Protein AF-I4YD69-F1 (afdb_monomer_lite)

Foldseek 3Di:
DDDPPPDPPQDEDPLDPVVLVVLVVVLVVQVVVVVVVVVVVVVVVVVVVVVVVVVVVVVVVVVVVVVVVVVVVVVQVVVQVVCVVVVDHDPPPPPPPPDPDPPPPDDDDDDDDDDDDDDPPDPPDPPPPDPPSHDDDDPSHDPVSVVSSVVVVVVVVVVVVVVVVVVVVVVDPPPPPPDPDDDDDDDDDDDPDDDPDDDDDDD

InterPro domains:
  IPR019168 Nuclear envelope phosphatase-regulatory subunit 1 [PTHR20996] (73-162)

Structure (mmCIF, N/CA/C/O backbone):
data_AF-I4YD69-F1
#
_entry.id   AF-I4YD69-F1
#
loop_
_atom_site.group_PDB
_atom_site.id
_atom_site.type_symbol
_atom_site.label_atom_id
_atom_site.label_alt_id
_atom_site.label_comp_id
_atom_site.label_asym_id
_atom_site.label_entity_id
_atom_site.label_seq_id
_atom_site.pdbx_PDB_ins_code
_atom_site.Cartn_x
_atom_site.Cartn_y
_atom_site.Cartn_z
_atom_site.occupancy
_atom_site.B_iso_or_equiv
_atom_site.auth_seq_id
_atom_site.auth_comp_id
_atom_site.auth_asym_id
_atom_site.auth_atom_id
_atom_site.pdbx_PDB_model_num
ATOM 1 N N . MET A 1 1 ? -46.751 -40.786 24.760 1.00 37.06 1 MET A N 1
ATOM 2 C CA . MET A 1 1 ? -45.287 -40.721 24.546 1.00 37.06 1 MET A CA 1
ATOM 3 C C . MET A 1 1 ? -44.940 -39.418 23.834 1.00 37.06 1 MET A C 1
ATOM 5 O O . MET A 1 1 ? -45.015 -39.346 22.615 1.00 37.06 1 MET A O 1
ATOM 9 N N . THR A 1 2 ? -44.635 -38.359 24.581 1.00 44.50 2 THR A N 1
ATOM 10 C CA . THR A 1 2 ? -44.224 -37.062 24.023 1.00 44.50 2 THR A CA 1
ATOM 11 C C . THR A 1 2 ? -42.708 -37.045 23.833 1.00 44.50 2 THR A C 1
ATOM 13 O O . THR A 1 2 ? -41.935 -37.235 24.769 1.00 44.50 2 THR A O 1
ATOM 16 N N . ARG A 1 3 ? -42.274 -36.874 22.581 1.00 36.75 3 ARG A N 1
ATOM 17 C CA . ARG A 1 3 ? -40.866 -36.847 22.171 1.00 36.75 3 ARG A CA 1
ATOM 18 C C . ARG A 1 3 ? -40.236 -35.540 22.666 1.00 36.75 3 ARG A C 1
ATOM 20 O O . ARG A 1 3 ? -40.490 -34.479 22.105 1.00 36.75 3 ARG A O 1
ATOM 27 N N . GLN A 1 4 ? -39.420 -35.611 23.714 1.00 43.78 4 GLN A N 1
ATOM 28 C CA . GLN A 1 4 ? -38.556 -34.505 24.123 1.00 43.78 4 GLN A CA 1
ATOM 29 C C . GLN A 1 4 ? -37.517 -34.267 23.019 1.00 43.78 4 GLN A C 1
ATOM 31 O O . GLN A 1 4 ? -36.558 -35.023 22.867 1.00 43.78 4 GLN A O 1
ATOM 36 N N . THR A 1 5 ? -37.708 -33.227 22.208 1.00 48.44 5 THR A N 1
ATOM 37 C CA . THR A 1 5 ? -36.661 -32.740 21.311 1.00 48.44 5 THR A CA 1
ATOM 38 C C . THR A 1 5 ? -35.602 -32.064 22.169 1.00 48.44 5 THR A C 1
ATOM 40 O O . THR A 1 5 ? -35.810 -30.952 22.653 1.00 48.44 5 THR A O 1
ATOM 43 N N . ALA A 1 6 ? -34.480 -32.749 22.388 1.00 46.31 6 ALA A N 1
ATOM 44 C CA . ALA A 1 6 ? -33.309 -32.200 23.052 1.00 46.31 6 ALA A CA 1
ATOM 45 C C . ALA A 1 6 ? -32.927 -30.863 22.393 1.00 46.31 6 ALA A C 1
ATOM 47 O O . ALA A 1 6 ? -32.415 -30.828 21.271 1.00 46.31 6 ALA A O 1
ATOM 48 N N . SER A 1 7 ? -33.213 -29.748 23.073 1.00 53.06 7 SER A N 1
ATOM 49 C CA . SER A 1 7 ? -32.773 -28.431 22.631 1.00 53.06 7 SER A CA 1
ATOM 50 C C . SER A 1 7 ? -31.252 -28.481 22.540 1.00 53.06 7 SER A C 1
ATOM 52 O O . SER A 1 7 ? -30.587 -28.713 23.554 1.00 53.06 7 SER A O 1
ATOM 54 N N . LYS A 1 8 ? -30.691 -28.295 21.341 1.00 54.88 8 LYS A N 1
ATOM 55 C CA . LYS A 1 8 ? -29.254 -28.068 21.156 1.00 54.88 8 LYS A CA 1
ATOM 56 C C . LYS A 1 8 ? -28.884 -26.878 22.033 1.00 54.88 8 LYS A C 1
ATOM 58 O O . LYS A 1 8 ? -29.170 -25.746 21.654 1.00 54.88 8 LYS A O 1
ATOM 63 N N . ARG A 1 9 ? -28.333 -27.129 23.223 1.00 51.66 9 ARG A N 1
ATOM 64 C CA . ARG A 1 9 ? -27.932 -26.071 24.148 1.00 51.66 9 ARG A CA 1
ATOM 65 C C . ARG A 1 9 ? -26.863 -25.253 23.434 1.00 51.66 9 ARG A C 1
ATOM 67 O O . ARG A 1 9 ? -25.757 -25.729 23.195 1.00 51.66 9 ARG A O 1
ATOM 74 N N . SER A 1 10 ? -27.250 -24.064 22.994 1.00 60.72 10 SER A N 1
ATOM 75 C CA . SER A 1 10 ? -26.363 -23.069 22.417 1.00 60.72 10 SER A CA 1
ATOM 76 C C . SER A 1 10 ? -25.303 -22.746 23.461 1.00 60.72 10 SER A C 1
ATOM 78 O O . SER A 1 10 ? -25.626 -22.267 24.546 1.00 60.72 10 SER A O 1
ATOM 80 N N . TRP A 1 11 ? -24.041 -23.053 23.161 1.00 59.94 11 TRP A N 1
ATOM 81 C CA . TRP A 1 11 ? -22.919 -22.622 23.988 1.00 59.94 11 TRP A CA 1
ATOM 82 C C . TRP A 1 11 ? -22.912 -21.093 24.029 1.00 59.94 11 TRP A C 1
ATOM 84 O O . TRP A 1 11 ? -22.725 -20.447 22.995 1.00 59.94 11 TRP A O 1
ATOM 94 N N . CYS A 1 12 ? -23.155 -20.525 25.208 1.00 64.00 12 CYS A N 1
ATOM 95 C CA . CYS A 1 12 ? -23.182 -19.085 25.432 1.00 64.00 12 CYS A CA 1
ATOM 96 C C . CYS A 1 12 ? -22.235 -18.772 26.591 1.00 64.00 12 CYS A C 1
ATOM 98 O O . CYS A 1 12 ? -22.364 -19.397 27.646 1.00 64.00 12 CYS A O 1
ATOM 100 N N . PRO A 1 13 ? -21.284 -17.839 26.428 1.00 73.19 13 PRO A N 1
ATOM 101 C CA . PRO A 1 13 ? -20.534 -17.348 27.569 1.00 73.19 13 PRO A CA 1
ATOM 102 C C . PRO A 1 13 ? -21.485 -16.604 28.528 1.00 73.19 13 PRO A C 1
ATOM 104 O O . PRO A 1 13 ? -22.469 -16.016 28.065 1.00 73.19 13 PRO A O 1
ATOM 107 N N . PRO A 1 14 ? -21.208 -16.609 29.842 1.00 76.75 14 PRO A N 1
ATOM 108 C CA . PRO A 1 14 ? -21.990 -15.857 30.816 1.00 76.75 14 PRO A CA 1
ATOM 109 C C . PRO A 1 14 ? -22.117 -14.376 30.413 1.00 76.75 14 PRO A C 1
ATOM 111 O O . PRO A 1 14 ? -21.123 -13.793 29.948 1.00 76.75 14 PRO A O 1
ATOM 114 N N . PRO A 1 15 ? -23.306 -13.756 30.568 1.00 78.25 15 PRO A N 1
ATOM 115 C CA . PRO A 1 15 ? -23.571 -12.355 30.229 1.00 78.25 15 PRO A CA 1
ATOM 116 C C . PRO A 1 15 ? -22.946 -11.380 31.245 1.00 78.25 15 PRO A C 1
ATOM 118 O O . PRO A 1 15 ? -23.598 -10.459 31.734 1.00 78.25 15 PRO A O 1
ATOM 121 N N . ASP A 1 16 ? -21.664 -11.573 31.546 1.00 86.06 16 ASP A N 1
ATOM 122 C CA . ASP A 1 16 ? -20.910 -10.796 32.519 1.00 86.06 16 ASP A CA 1
ATOM 123 C C . ASP A 1 16 ? -20.226 -9.591 31.867 1.00 86.06 16 ASP A C 1
ATOM 125 O O . ASP A 1 16 ? -19.788 -9.614 30.710 1.00 86.06 16 ASP A O 1
ATOM 129 N N . GLN A 1 17 ? -20.028 -8.535 32.655 1.00 85.62 17 GLN A N 1
ATOM 130 C CA . GLN A 1 17 ? -19.364 -7.307 32.210 1.00 85.62 17 GLN A CA 1
ATOM 131 C C . GLN A 1 17 ? -17.915 -7.540 31.740 1.00 85.62 17 GLN A C 1
ATOM 133 O O . GLN A 1 17 ? -17.416 -6.831 30.862 1.00 85.62 17 GLN A O 1
ATOM 138 N N . ILE A 1 18 ? -17.248 -8.559 32.289 1.00 85.12 18 ILE A N 1
ATOM 139 C CA . ILE A 1 18 ? -15.897 -8.982 31.898 1.00 85.12 18 ILE A CA 1
ATOM 140 C C . ILE A 1 18 ? -15.903 -9.522 30.462 1.00 85.12 18 ILE A C 1
ATOM 142 O O . ILE A 1 18 ? -15.062 -9.124 29.653 1.00 85.12 18 ILE A O 1
ATOM 146 N N . THR A 1 19 ? -16.889 -10.352 30.120 1.00 86.75 19 THR A N 1
ATOM 147 C CA . THR A 1 19 ? -17.064 -10.923 28.780 1.00 86.75 19 THR A CA 1
ATOM 148 C C . THR A 1 19 ? -17.264 -9.819 27.742 1.00 86.75 19 THR A C 1
ATOM 150 O O . THR A 1 19 ? -16.595 -9.811 26.705 1.00 86.75 19 THR A O 1
ATOM 153 N N . TYR A 1 20 ? -18.114 -8.828 28.036 1.00 88.94 20 TYR A N 1
ATOM 154 C CA . TYR A 1 20 ? -18.335 -7.689 27.138 1.00 88.94 20 TYR A CA 1
ATOM 155 C C . TYR A 1 20 ? -17.073 -6.846 26.937 1.00 88.94 20 TYR A C 1
ATOM 157 O O . TYR A 1 20 ? -16.787 -6.416 25.817 1.00 88.94 20 TYR A O 1
ATOM 165 N N . ARG A 1 21 ? -16.273 -6.655 27.994 1.00 86.94 21 ARG A N 1
ATOM 166 C CA . ARG A 1 21 ? -15.002 -5.924 27.912 1.00 86.94 21 ARG A CA 1
ATOM 167 C C . ARG A 1 21 ? -13.993 -6.626 27.002 1.00 86.94 21 ARG A C 1
ATOM 169 O O . ARG A 1 21 ? -13.348 -5.967 26.186 1.00 86.94 21 ARG A O 1
ATOM 176 N N . GLU A 1 22 ? -13.843 -7.943 27.132 1.00 89.25 22 GLU A N 1
ATOM 177 C CA . GLU A 1 22 ? -12.907 -8.710 26.301 1.00 89.25 22 GLU A CA 1
ATOM 178 C C . GLU A 1 22 ? -13.365 -8.773 24.834 1.00 89.25 22 GLU A C 1
ATOM 180 O O . GLU A 1 22 ? -12.533 -8.643 23.935 1.00 89.25 22 GLU A O 1
ATOM 185 N N . LEU A 1 23 ? -14.676 -8.848 24.571 1.00 88.31 23 LEU A N 1
ATOM 186 C CA . LEU A 1 23 ? -15.238 -8.723 23.219 1.00 88.31 23 LEU A CA 1
ATOM 187 C C . LEU A 1 23 ? -14.903 -7.371 22.581 1.00 88.31 23 LEU A C 1
ATOM 189 O O . LEU A 1 23 ? -14.462 -7.313 21.433 1.00 88.31 23 LEU A O 1
ATOM 193 N N . LEU A 1 24 ? -15.052 -6.281 23.335 1.00 86.94 24 LEU A N 1
ATOM 194 C CA . LEU A 1 24 ? -14.706 -4.943 22.857 1.00 86.94 24 LEU A CA 1
ATOM 195 C C . LEU A 1 24 ? -13.210 -4.824 22.526 1.00 86.94 24 LEU A C 1
ATOM 197 O O . LEU A 1 24 ? -12.828 -4.297 21.481 1.00 86.94 24 LEU A O 1
ATOM 201 N N . ARG A 1 25 ? -12.351 -5.364 23.398 1.00 87.50 25 ARG A N 1
ATOM 202 C CA . ARG A 1 25 ? -10.897 -5.387 23.191 1.00 87.50 25 ARG A CA 1
ATOM 203 C C . ARG A 1 25 ? -10.514 -6.217 21.969 1.00 87.50 25 ARG A C 1
ATOM 205 O O . ARG A 1 25 ? -9.611 -5.834 21.221 1.00 87.50 25 ARG A O 1
ATOM 212 N N . PHE A 1 26 ? -11.172 -7.354 21.770 1.00 87.00 26 PHE A N 1
ATOM 213 C CA . PHE A 1 26 ? -10.958 -8.201 20.606 1.00 87.00 26 PHE A CA 1
ATOM 214 C C . PHE A 1 26 ? -11.313 -7.466 19.311 1.00 87.00 26 PHE A C 1
ATOM 216 O O . PHE A 1 26 ? -10.514 -7.462 18.375 1.00 87.00 26 PHE A O 1
ATOM 223 N N . GLU A 1 27 ? -12.449 -6.770 19.280 1.00 86.31 27 GLU A N 1
ATOM 224 C CA . GLU A 1 27 ? -12.835 -5.943 18.138 1.00 86.31 27 GLU A CA 1
ATOM 225 C C . GLU A 1 27 ? -11.790 -4.868 17.821 1.00 86.31 27 GLU A C 1
ATOM 227 O O . GLU A 1 27 ? -11.409 -4.670 16.666 1.00 86.31 27 GLU A O 1
ATOM 232 N N . GLU A 1 28 ? -11.280 -4.189 18.847 1.00 86.62 28 GLU A N 1
ATOM 233 C CA . GLU A 1 28 ? -10.293 -3.129 18.661 1.00 86.62 28 GLU A CA 1
ATOM 234 C C . GLU A 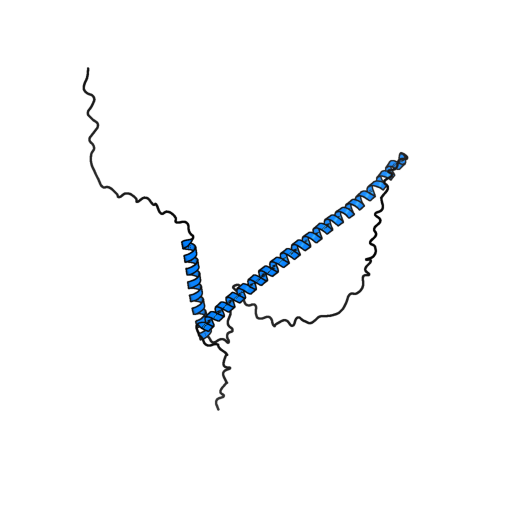1 28 ? -8.962 -3.686 18.127 1.00 86.62 28 GLU A C 1
ATOM 236 O O . GLU A 1 28 ? -8.370 -3.107 17.212 1.00 86.62 28 GLU A O 1
ATOM 241 N N . ARG A 1 29 ? -8.542 -4.874 18.588 1.00 83.44 29 ARG A N 1
ATOM 242 C CA . ARG A 1 29 ? -7.388 -5.601 18.028 1.00 83.44 29 ARG A CA 1
ATOM 243 C C . ARG A 1 29 ? -7.618 -6.043 16.584 1.00 83.44 29 ARG A C 1
ATOM 245 O O . ARG A 1 29 ? -6.706 -5.919 15.765 1.00 83.44 29 ARG A O 1
ATOM 252 N N . LEU A 1 30 ? -8.815 -6.525 16.245 1.00 84.25 30 LEU A N 1
ATOM 253 C CA . LEU A 1 30 ? -9.161 -6.883 14.866 1.00 84.25 30 LEU A CA 1
ATOM 254 C C . LEU A 1 30 ? -9.070 -5.667 13.938 1.00 84.25 30 LEU A C 1
ATOM 256 O O . LEU A 1 30 ? -8.467 -5.749 12.865 1.00 84.25 30 LEU A O 1
ATOM 260 N N . LYS A 1 31 ? -9.586 -4.514 14.376 1.00 85.25 31 LYS A N 1
ATOM 261 C CA . LYS A 1 31 ? -9.503 -3.246 13.636 1.00 85.25 31 LYS A CA 1
ATOM 262 C C . LYS A 1 31 ? -8.056 -2.782 13.453 1.00 85.25 31 LYS A C 1
ATOM 264 O O . LYS A 1 31 ? -7.654 -2.397 12.350 1.00 85.25 31 LYS A O 1
ATOM 269 N N . GLN A 1 32 ? -7.241 -2.861 14.502 1.00 83.44 32 GLN A N 1
ATOM 270 C CA . GLN A 1 32 ? -5.812 -2.540 14.429 1.00 83.44 32 GLN A CA 1
ATOM 271 C C . GLN A 1 32 ? -5.066 -3.464 13.457 1.00 83.44 32 GLN A C 1
ATOM 273 O O . GLN A 1 32 ? -4.284 -2.993 12.632 1.00 83.44 32 GLN A O 1
ATOM 278 N N . ASN A 1 33 ? -5.346 -4.766 13.479 1.00 86.00 33 ASN A N 1
ATOM 279 C CA . ASN A 1 33 ? -4.717 -5.709 12.559 1.00 86.00 33 ASN A CA 1
ATOM 280 C C . ASN A 1 33 ? -5.140 -5.442 11.100 1.00 86.00 33 ASN A C 1
ATOM 282 O O . ASN A 1 33 ? -4.295 -5.342 10.209 1.00 86.00 33 ASN A O 1
ATOM 286 N N . ALA A 1 34 ? -6.430 -5.192 10.852 1.00 84.06 34 ALA A N 1
ATOM 287 C CA . ALA A 1 34 ? -6.938 -4.852 9.522 1.00 84.06 34 ALA A CA 1
ATOM 288 C C . ALA A 1 34 ? -6.290 -3.577 8.945 1.00 84.06 34 ALA A C 1
ATOM 290 O O . ALA A 1 34 ? -5.906 -3.534 7.771 1.00 84.06 34 ALA A O 1
ATOM 291 N N . THR A 1 35 ? -6.121 -2.535 9.762 1.00 83.12 35 THR A N 1
ATOM 292 C CA . THR A 1 35 ? -5.444 -1.298 9.337 1.00 83.12 35 THR A CA 1
ATOM 293 C C . THR A 1 35 ? -3.946 -1.505 9.107 1.00 83.12 35 THR A C 1
ATOM 295 O O . THR A 1 35 ? -3.409 -1.010 8.110 1.00 83.12 35 THR A O 1
ATOM 298 N N . ALA A 1 36 ? -3.272 -2.290 9.953 1.00 84.94 36 ALA A N 1
ATOM 299 C CA . ALA A 1 36 ? -1.868 -2.651 9.772 1.00 84.94 36 ALA A CA 1
ATOM 300 C C . ALA A 1 36 ? -1.643 -3.420 8.459 1.00 84.94 36 ALA A C 1
ATOM 302 O O . ALA A 1 36 ? -0.714 -3.103 7.707 1.00 84.94 36 ALA A O 1
ATOM 303 N N . LEU A 1 37 ? -2.529 -4.366 8.138 1.00 82.88 37 LEU A N 1
ATOM 304 C CA . LEU A 1 37 ? -2.518 -5.111 6.879 1.00 82.88 37 LEU A CA 1
ATOM 305 C C . LEU A 1 37 ? -2.703 -4.184 5.671 1.00 82.88 37 LEU A C 1
ATOM 307 O O . LEU A 1 37 ? -1.913 -4.244 4.727 1.00 82.88 37 LEU A O 1
ATOM 311 N N . ARG A 1 38 ? -3.669 -3.256 5.720 1.00 82.38 38 ARG A N 1
ATOM 312 C CA . ARG A 1 38 ? -3.867 -2.248 4.660 1.00 82.38 38 ARG A CA 1
ATOM 313 C C . ARG A 1 38 ? -2.644 -1.343 4.490 1.00 82.38 38 ARG A C 1
ATOM 315 O O . ARG A 1 38 ? -2.253 -1.055 3.361 1.00 82.38 38 ARG A O 1
ATOM 322 N N . LYS A 1 39 ? -1.996 -0.930 5.587 1.00 83.31 39 LYS A N 1
ATOM 323 C CA . LYS A 1 39 ? -0.772 -0.113 5.541 1.00 83.31 39 LYS A CA 1
ATOM 324 C C . LYS A 1 39 ? 0.381 -0.871 4.884 1.00 83.31 39 LYS A C 1
ATOM 326 O O . LYS A 1 39 ? 1.101 -0.284 4.084 1.00 83.31 39 LYS A O 1
ATOM 331 N N . ARG A 1 40 ? 0.562 -2.159 5.197 1.00 84.62 40 ARG A N 1
ATOM 332 C CA . ARG A 1 40 ? 1.573 -3.014 4.550 1.00 84.62 40 ARG A CA 1
ATOM 333 C C . ARG A 1 40 ? 1.278 -3.177 3.059 1.00 84.62 40 ARG A C 1
ATOM 335 O O . ARG A 1 40 ? 2.162 -2.912 2.252 1.00 84.62 40 ARG A O 1
ATOM 342 N N . ARG A 1 41 ? 0.030 -3.495 2.697 1.00 88.50 41 ARG A N 1
ATOM 343 C CA . ARG A 1 41 ? -0.417 -3.612 1.300 1.00 88.50 41 ARG A CA 1
ATOM 344 C C . ARG A 1 41 ? -0.115 -2.347 0.496 1.00 88.50 41 ARG A C 1
ATOM 346 O O . ARG A 1 41 ? 0.527 -2.449 -0.539 1.00 88.50 41 ARG A O 1
ATOM 353 N N . ARG A 1 42 ? -0.460 -1.161 1.015 1.00 87.12 42 ARG A N 1
ATOM 354 C CA . ARG A 1 42 ? -0.148 0.121 0.356 1.00 87.12 42 ARG A CA 1
ATOM 355 C C . ARG A 1 42 ? 1.350 0.326 0.137 1.00 87.12 42 ARG A C 1
ATOM 357 O O . ARG A 1 42 ? 1.741 0.792 -0.923 1.00 87.12 42 ARG A O 1
ATOM 364 N N . ARG A 1 43 ? 2.206 -0.046 1.099 1.00 86.38 43 ARG A N 1
ATOM 365 C CA . ARG A 1 43 ? 3.666 0.055 0.914 1.00 86.38 43 ARG A CA 1
ATOM 366 C C . ARG A 1 43 ? 4.144 -0.822 -0.238 1.00 86.38 43 ARG A C 1
ATOM 368 O O . ARG A 1 43 ? 4.949 -0.359 -1.037 1.00 86.38 43 ARG A O 1
ATOM 375 N N . TYR A 1 44 ? 3.667 -2.063 -0.322 1.00 92.44 44 TYR A N 1
ATOM 376 C CA . TYR A 1 44 ? 4.038 -2.959 -1.418 1.00 92.44 44 TYR A CA 1
ATOM 377 C C . TYR A 1 44 ? 3.460 -2.493 -2.752 1.00 92.44 44 TYR A C 1
ATOM 379 O O . TYR A 1 44 ? 4.189 -2.473 -3.732 1.00 92.44 44 TYR A O 1
ATOM 387 N N . GLU A 1 45 ? 2.209 -2.037 -2.789 1.00 91.00 45 GLU A N 1
ATOM 388 C CA . GLU A 1 45 ? 1.600 -1.476 -3.999 1.00 91.00 45 GLU A CA 1
ATOM 389 C C . GLU A 1 45 ? 2.369 -0.251 -4.508 1.00 91.00 45 GLU A C 1
ATOM 391 O O . GLU A 1 45 ? 2.664 -0.177 -5.698 1.00 91.00 45 GLU A O 1
ATOM 396 N N . CYS A 1 46 ? 2.762 0.677 -3.627 1.00 91.94 46 CYS A N 1
ATOM 397 C CA . CYS A 1 46 ? 3.594 1.816 -4.017 1.00 91.94 46 CYS A CA 1
ATOM 398 C C . CYS A 1 46 ? 4.969 1.363 -4.519 1.00 91.94 46 CYS A C 1
ATOM 400 O O . CYS A 1 46 ? 5.405 1.817 -5.571 1.00 91.94 46 CYS A O 1
ATOM 402 N N . LYS A 1 47 ? 5.634 0.436 -3.816 1.00 94.75 47 LYS A N 1
ATOM 403 C CA . LYS A 1 47 ? 6.942 -0.095 -4.236 1.00 94.75 47 LYS A CA 1
ATOM 404 C C . LYS A 1 47 ? 6.873 -0.786 -5.598 1.00 94.75 47 LYS A C 1
ATOM 406 O O . LYS A 1 47 ? 7.724 -0.534 -6.441 1.00 94.75 47 LYS A O 1
ATOM 411 N N . ILE A 1 48 ? 5.851 -1.611 -5.824 1.00 95.44 48 ILE A N 1
ATOM 412 C CA . ILE A 1 48 ? 5.636 -2.320 -7.091 1.00 95.44 48 ILE A CA 1
ATOM 413 C C . ILE A 1 48 ? 5.371 -1.324 -8.222 1.00 95.44 48 ILE A C 1
ATOM 415 O O . ILE A 1 48 ? 5.976 -1.446 -9.280 1.00 95.44 48 ILE A O 1
ATOM 419 N N . LYS A 1 49 ? 4.522 -0.310 -8.006 1.00 96.94 49 LYS A N 1
ATOM 420 C CA . LYS A 1 49 ? 4.243 0.721 -9.020 1.00 96.94 49 LYS A CA 1
ATOM 421 C C . LYS A 1 49 ? 5.480 1.548 -9.361 1.00 96.94 49 LYS A C 1
ATOM 423 O O . LYS A 1 49 ? 5.749 1.762 -10.534 1.00 96.94 49 LYS A O 1
ATOM 428 N N . VAL A 1 50 ? 6.252 1.969 -8.359 1.00 97.31 50 VAL A N 1
ATOM 429 C CA . VAL A 1 50 ? 7.503 2.716 -8.575 1.00 97.31 50 VAL A CA 1
ATOM 430 C C . VAL A 1 50 ? 8.516 1.872 -9.348 1.00 97.31 50 VAL A C 1
ATOM 432 O O . VAL A 1 50 ? 9.100 2.355 -10.313 1.00 97.31 50 VAL A O 1
ATOM 435 N N . PHE A 1 51 ? 8.680 0.597 -8.985 1.00 97.31 51 PHE A N 1
ATOM 436 C CA . PHE A 1 51 ? 9.551 -0.324 -9.714 1.00 97.31 51 PHE A CA 1
ATOM 437 C C . PHE A 1 51 ? 9.093 -0.533 -11.166 1.00 97.31 51 PHE A C 1
ATOM 439 O O . PHE A 1 51 ? 9.911 -0.517 -12.081 1.00 97.31 51 PHE A O 1
ATOM 446 N N . LEU A 1 52 ? 7.785 -0.664 -11.398 1.00 97.88 52 LEU A N 1
ATOM 447 C CA . LEU A 1 52 ? 7.222 -0.812 -12.740 1.00 97.88 52 LEU A CA 1
ATOM 448 C C . LEU A 1 52 ? 7.450 0.441 -13.602 1.00 97.88 52 LEU A C 1
ATOM 450 O O . LEU A 1 52 ? 7.849 0.320 -14.756 1.00 97.88 52 LEU A O 1
ATOM 454 N N . LEU A 1 53 ? 7.267 1.639 -13.037 1.00 98.06 53 LEU A N 1
ATOM 455 C CA . LEU A 1 53 ? 7.571 2.901 -13.724 1.00 98.06 53 LEU A CA 1
ATOM 456 C C . LEU A 1 53 ? 9.062 3.020 -14.067 1.00 98.06 53 LEU A C 1
ATOM 458 O O . LEU A 1 53 ? 9.405 3.468 -15.159 1.00 98.06 53 LEU A O 1
ATOM 462 N N . PHE A 1 54 ? 9.944 2.575 -13.171 1.00 98.00 54 PHE A N 1
ATOM 463 C CA . PHE A 1 54 ? 11.382 2.530 -13.426 1.00 98.00 54 PHE A CA 1
ATOM 464 C C . PHE A 1 54 ? 11.736 1.585 -14.585 1.00 98.00 54 PHE A C 1
ATOM 466 O O . PHE A 1 54 ? 12.489 1.968 -15.483 1.00 98.00 54 PHE A O 1
ATOM 473 N N . LEU A 1 55 ? 11.158 0.378 -14.616 1.00 97.94 55 LEU A N 1
ATOM 474 C CA . LEU A 1 55 ? 11.358 -0.565 -15.722 1.00 97.94 55 LEU A CA 1
ATOM 475 C C . LEU A 1 55 ? 10.879 0.003 -17.063 1.00 97.94 55 LEU A C 1
ATOM 477 O O . LEU A 1 55 ? 11.585 -0.106 -18.061 1.00 97.94 55 LEU A O 1
ATOM 481 N N . ILE A 1 56 ? 9.711 0.649 -17.090 1.00 98.12 56 ILE A N 1
ATOM 482 C CA . ILE A 1 56 ? 9.184 1.264 -18.315 1.00 98.12 56 ILE A CA 1
ATOM 483 C C . ILE A 1 56 ? 10.096 2.408 -18.775 1.00 98.12 56 ILE A C 1
ATOM 485 O O . ILE A 1 56 ? 10.504 2.422 -19.933 1.00 98.12 56 ILE A O 1
ATOM 489 N N . SER A 1 57 ? 10.474 3.319 -17.874 1.00 97.88 57 SER A N 1
ATOM 490 C CA . SER A 1 57 ? 11.344 4.460 -18.188 1.00 97.88 57 SER A CA 1
ATOM 491 C C . SER A 1 57 ? 12.691 4.017 -18.767 1.00 97.88 57 SER A C 1
ATOM 493 O O . SER A 1 57 ? 13.081 4.441 -19.854 1.00 97.88 57 SER A O 1
ATOM 495 N N . THR A 1 58 ? 13.371 3.085 -18.096 1.00 96.94 58 THR A N 1
ATOM 496 C CA . THR A 1 58 ? 14.654 2.546 -18.576 1.00 96.94 58 THR A CA 1
ATOM 497 C C . THR A 1 58 ? 14.515 1.833 -19.918 1.00 96.94 58 THR A C 1
ATOM 499 O O . THR A 1 58 ? 15.330 2.057 -20.812 1.00 96.94 58 THR A O 1
ATOM 502 N N . SER A 1 59 ? 13.460 1.033 -20.109 1.00 97.06 59 SER A N 1
ATOM 503 C CA . SER A 1 59 ? 13.199 0.381 -21.396 1.00 97.06 59 SER A CA 1
ATOM 504 C C . SER A 1 59 ? 12.964 1.387 -22.529 1.00 97.06 59 SER A C 1
ATOM 506 O O . SER A 1 59 ? 13.478 1.189 -23.628 1.00 97.06 59 SER A O 1
ATOM 508 N N . ALA A 1 60 ? 12.264 2.493 -22.256 1.00 97.38 60 ALA A N 1
ATOM 509 C CA . ALA A 1 60 ? 11.998 3.544 -23.230 1.00 97.38 60 ALA A CA 1
ATOM 510 C C . ALA A 1 60 ? 13.284 4.275 -23.638 1.00 97.38 60 ALA A C 1
ATOM 512 O O . ALA A 1 60 ? 13.513 4.484 -24.826 1.00 97.38 60 ALA A O 1
ATOM 513 N N . VAL A 1 61 ? 14.160 4.592 -22.677 1.00 96.62 61 VAL A N 1
ATOM 514 C CA . VAL A 1 61 ? 15.471 5.205 -22.954 1.00 96.62 61 VAL A CA 1
ATOM 515 C C . VAL A 1 61 ? 16.337 4.282 -23.812 1.00 96.62 61 VAL A C 1
ATOM 517 O O . VAL A 1 61 ? 16.927 4.721 -24.798 1.00 96.62 61 VAL A O 1
ATOM 520 N N . LEU A 1 62 ? 16.391 2.987 -23.484 1.00 95.44 62 LEU A N 1
ATOM 521 C CA . LEU A 1 62 ? 17.135 2.014 -24.286 1.00 95.44 62 LEU A CA 1
ATOM 522 C C . LEU A 1 62 ? 16.562 1.890 -25.702 1.00 95.44 62 LEU A C 1
ATOM 524 O O . LEU A 1 62 ? 17.327 1.884 -26.665 1.00 95.44 62 LEU A O 1
ATOM 528 N N . ALA A 1 63 ? 15.235 1.834 -25.839 1.00 95.25 63 ALA A N 1
ATOM 529 C CA . ALA A 1 63 ? 14.578 1.795 -27.140 1.00 95.25 63 ALA A CA 1
ATOM 530 C C . ALA A 1 63 ? 14.886 3.053 -27.966 1.00 95.25 63 ALA A C 1
ATOM 532 O O . ALA A 1 63 ? 15.240 2.930 -29.137 1.00 95.25 63 ALA A O 1
ATOM 533 N N . TRP A 1 64 ? 14.835 4.240 -27.354 1.00 95.44 64 TRP A N 1
ATOM 534 C CA . TRP A 1 64 ? 15.183 5.501 -28.010 1.00 95.44 64 TRP 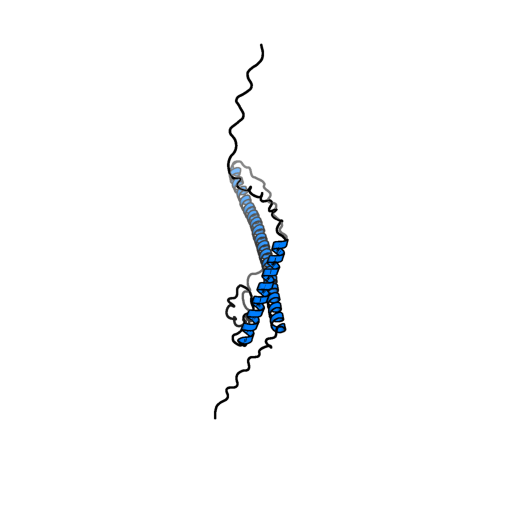A CA 1
ATOM 535 C C . TRP A 1 64 ? 16.622 5.493 -28.526 1.00 95.44 64 TRP A C 1
ATOM 537 O O . TRP A 1 64 ? 16.852 5.771 -29.697 1.00 95.44 64 TRP A O 1
ATOM 547 N N . ASN A 1 65 ? 17.580 5.075 -27.695 1.00 91.75 65 ASN A N 1
ATOM 548 C CA . ASN A 1 65 ? 18.990 4.984 -28.083 1.00 91.75 65 ASN A CA 1
ATOM 549 C C . ASN A 1 65 ? 19.223 3.997 -29.239 1.00 91.75 65 ASN A C 1
ATOM 551 O O . ASN A 1 65 ? 20.055 4.236 -30.114 1.00 91.75 65 ASN A O 1
ATOM 555 N N . VAL A 1 66 ? 18.497 2.876 -29.261 1.00 92.06 66 VAL A N 1
ATOM 556 C CA . VAL A 1 66 ? 18.580 1.901 -30.359 1.00 92.06 66 VAL A CA 1
ATOM 557 C C . VAL A 1 66 ? 17.998 2.479 -31.648 1.00 92.06 66 VAL A C 1
ATOM 559 O O . VAL A 1 66 ? 18.614 2.337 -32.705 1.00 92.06 66 VAL A O 1
ATOM 562 N N . ILE A 1 67 ? 16.840 3.136 -31.568 1.00 90.06 67 ILE A N 1
ATOM 563 C CA . ILE A 1 67 ? 16.181 3.763 -32.717 1.00 90.06 67 ILE A CA 1
ATOM 564 C C . ILE A 1 67 ? 17.044 4.899 -33.274 1.00 90.06 67 ILE A C 1
ATOM 566 O O . ILE A 1 67 ? 17.270 4.946 -34.480 1.00 90.06 67 ILE A O 1
ATOM 570 N N . ASP A 1 68 ? 17.591 5.761 -32.419 1.00 86.75 68 ASP A N 1
ATOM 571 C CA . ASP A 1 68 ? 18.476 6.860 -32.814 1.00 86.75 68 ASP A CA 1
ATOM 572 C C . ASP A 1 68 ? 19.732 6.348 -33.532 1.00 86.75 68 ASP A C 1
ATOM 574 O O . ASP A 1 68 ? 20.064 6.787 -34.637 1.00 86.75 68 ASP A O 1
ATOM 578 N N . LYS A 1 69 ? 20.361 5.300 -32.984 1.00 84.44 69 LYS A N 1
ATOM 579 C CA . LYS A 1 69 ? 21.496 4.635 -33.632 1.00 84.44 69 LYS A CA 1
ATOM 580 C C . LYS A 1 69 ? 21.125 4.051 -34.999 1.00 84.44 69 LYS A C 1
ATOM 582 O O . LYS A 1 69 ? 21.907 4.164 -35.947 1.00 84.44 69 LYS A O 1
ATOM 587 N N . GLN A 1 70 ? 19.951 3.428 -35.122 1.00 82.19 70 GLN A N 1
ATOM 588 C CA . GLN A 1 70 ? 19.478 2.908 -36.407 1.00 82.19 70 GLN A CA 1
ATOM 589 C C . GLN A 1 70 ? 19.216 4.030 -37.412 1.00 82.19 70 GLN A C 1
ATOM 591 O O . GLN A 1 70 ? 19.654 3.917 -38.557 1.00 82.19 70 GLN A O 1
ATOM 596 N N . ASN A 1 71 ? 18.563 5.111 -36.990 1.00 82.69 71 ASN A N 1
ATOM 597 C CA . ASN A 1 71 ? 18.296 6.268 -37.836 1.00 82.69 71 ASN A CA 1
ATOM 598 C C . ASN A 1 71 ? 19.612 6.876 -38.337 1.00 82.69 71 ASN A C 1
ATOM 600 O O . ASN A 1 71 ? 19.795 6.993 -39.546 1.00 82.69 71 ASN A O 1
ATOM 604 N N . SER A 1 72 ? 20.570 7.140 -37.441 1.00 80.44 72 SER A N 1
ATOM 605 C CA . SER A 1 72 ? 21.893 7.694 -37.769 1.00 80.44 72 SER A CA 1
ATOM 606 C C . SER A 1 72 ? 22.647 6.871 -38.829 1.00 80.44 72 SER A C 1
ATOM 608 O O . SER A 1 72 ? 23.160 7.410 -39.812 1.00 80.44 72 SER A O 1
ATOM 610 N N . SER A 1 73 ? 22.633 5.538 -38.700 1.00 78.75 73 SER A N 1
ATOM 611 C CA . SER A 1 73 ? 23.357 4.631 -39.606 1.00 78.75 73 SER A CA 1
ATOM 612 C C . SER A 1 73 ? 22.879 4.656 -41.067 1.00 78.75 73 SER A C 1
ATOM 614 O O . SER A 1 73 ? 23.629 4.267 -41.963 1.00 78.75 73 SER A O 1
ATOM 616 N N . ARG A 1 74 ? 21.652 5.129 -41.328 1.00 78.69 74 ARG A N 1
ATOM 617 C CA . ARG A 1 74 ? 21.067 5.178 -42.679 1.00 78.69 74 ARG A CA 1
ATOM 618 C C . ARG A 1 74 ? 21.436 6.438 -43.457 1.00 78.69 74 ARG A C 1
ATOM 620 O O . ARG A 1 74 ? 21.402 6.410 -44.686 1.00 78.69 74 ARG A O 1
ATOM 627 N N . TYR A 1 75 ? 21.811 7.520 -42.776 1.00 80.38 75 TYR A N 1
ATOM 628 C CA . TYR A 1 75 ? 22.121 8.789 -43.440 1.00 80.38 75 TYR A CA 1
ATOM 629 C C . TYR A 1 75 ? 23.485 8.759 -44.142 1.00 80.38 75 TYR A C 1
ATOM 631 O O . TYR A 1 75 ? 23.627 9.298 -45.237 1.00 80.38 75 TYR A O 1
ATOM 639 N N . VAL A 1 76 ? 24.474 8.060 -43.575 1.00 77.06 76 VAL A N 1
ATOM 640 C CA . VAL A 1 76 ? 25.846 8.032 -44.117 1.00 77.06 76 VAL A CA 1
ATOM 641 C C . VAL A 1 76 ? 25.922 7.415 -45.527 1.00 77.06 76 VAL A C 1
ATOM 643 O O . VAL A 1 76 ? 26.483 8.058 -46.418 1.00 77.06 76 VAL A O 1
ATOM 646 N N . PRO A 1 77 ? 25.332 6.232 -45.813 1.00 81.88 77 PRO A N 1
ATOM 647 C CA . PRO A 1 77 ? 25.329 5.680 -47.170 1.00 81.88 77 PRO A CA 1
ATOM 648 C C . PRO A 1 77 ? 24.562 6.554 -48.168 1.00 81.88 77 PRO A C 1
ATOM 650 O O . PRO A 1 77 ? 24.931 6.618 -49.341 1.00 81.88 77 PRO A O 1
ATOM 653 N N . HIS A 1 78 ? 23.509 7.240 -47.709 1.00 83.62 78 HIS A N 1
ATOM 654 C CA . HIS A 1 78 ? 22.693 8.089 -48.567 1.00 83.62 78 HIS A CA 1
ATOM 655 C C . HIS A 1 78 ? 23.466 9.329 -49.034 1.00 83.62 78 HIS A C 1
ATOM 657 O O . HIS A 1 78 ? 23.454 9.632 -50.229 1.00 83.62 78 HIS A O 1
ATOM 663 N N . CYS A 1 79 ? 24.213 9.971 -48.131 1.00 84.31 79 CYS A N 1
ATOM 664 C CA . CYS A 1 79 ? 25.106 11.084 -48.459 1.00 84.31 79 CYS A CA 1
ATOM 665 C C . CYS A 1 79 ? 26.282 10.634 -49.337 1.00 84.31 79 CYS A C 1
ATOM 667 O O . CYS A 1 79 ? 26.587 11.281 -50.336 1.00 84.31 79 CYS A O 1
ATOM 669 N N . ASN A 1 80 ? 26.891 9.478 -49.045 1.00 86.88 80 ASN A N 1
ATOM 670 C CA . ASN A 1 80 ? 27.981 8.934 -49.865 1.00 86.88 80 ASN A CA 1
ATOM 671 C C . ASN A 1 80 ? 27.538 8.582 -51.297 1.00 86.88 80 ASN A C 1
ATOM 673 O O . ASN A 1 80 ? 28.361 8.570 -52.210 1.00 86.88 80 ASN A O 1
ATOM 677 N N . ARG A 1 81 ? 26.242 8.335 -51.530 1.00 84.19 81 ARG A N 1
ATOM 678 C CA . ARG A 1 81 ? 25.693 8.160 -52.882 1.00 84.19 81 ARG A CA 1
ATOM 679 C C . ARG A 1 81 ? 25.654 9.474 -53.669 1.00 84.19 81 ARG A C 1
ATOM 681 O O . ARG A 1 81 ? 25.921 9.443 -54.864 1.00 84.19 81 ARG A O 1
ATOM 688 N N . ALA A 1 82 ? 25.370 10.598 -53.008 1.00 87.50 82 ALA A N 1
ATOM 689 C CA . ALA A 1 82 ? 25.369 11.930 -53.619 1.00 87.50 82 ALA A CA 1
ATOM 690 C C . ALA A 1 82 ? 26.789 12.490 -53.820 1.00 87.50 82 ALA A C 1
ATOM 692 O O . ALA A 1 82 ? 27.060 13.149 -54.815 1.00 87.50 82 ALA A O 1
ATOM 693 N N . LEU A 1 83 ? 27.722 12.176 -52.916 1.00 85.50 83 LEU A N 1
ATOM 694 C CA . LEU A 1 83 ? 29.125 12.611 -53.006 1.00 85.50 83 LEU A CA 1
ATOM 695 C C . LEU A 1 83 ? 29.939 11.851 -54.069 1.00 85.50 83 LEU A C 1
ATOM 697 O O . LEU A 1 83 ? 31.033 12.270 -54.448 1.00 85.50 83 LEU A O 1
ATOM 701 N N . ARG A 1 84 ? 29.384 10.754 -54.595 1.00 81.12 84 ARG A N 1
ATOM 702 C CA . ARG A 1 84 ? 30.049 9.874 -55.559 1.00 81.12 84 ARG A CA 1
ATOM 703 C C . ARG A 1 84 ? 30.331 10.549 -56.904 1.00 81.12 84 ARG A C 1
ATOM 705 O O . ARG A 1 84 ? 31.366 10.270 -57.497 1.00 81.12 84 ARG A O 1
ATOM 712 N N . SER A 1 85 ? 29.462 11.456 -57.360 1.00 86.94 85 SER A N 1
ATOM 713 C CA . SER A 1 85 ? 29.676 12.244 -58.588 1.00 86.94 85 SER A CA 1
ATOM 714 C C . SER A 1 85 ? 30.831 13.237 -58.465 1.00 86.94 85 SER A C 1
ATOM 716 O O . SER A 1 85 ? 31.391 13.649 -59.474 1.00 86.94 85 SER A O 1
ATOM 718 N N . PHE A 1 86 ? 31.201 13.598 -57.235 1.00 90.44 86 PHE A N 1
ATOM 719 C CA . PHE A 1 86 ? 32.320 14.486 -56.932 1.00 90.44 86 PHE A CA 1
ATOM 720 C C . PHE A 1 86 ? 33.599 13.726 -56.559 1.00 90.44 86 PHE A C 1
ATOM 722 O O . PHE A 1 86 ? 34.573 14.350 -56.152 1.00 90.44 86 PHE A O 1
ATOM 729 N N . ASN A 1 87 ? 33.610 12.389 -56.671 1.00 82.12 87 ASN A N 1
ATOM 730 C CA . ASN A 1 87 ? 34.714 11.536 -56.219 1.00 82.12 87 ASN A CA 1
ATOM 731 C C . ASN A 1 87 ? 35.108 11.788 -54.742 1.00 82.12 87 ASN A C 1
ATOM 733 O O . ASN A 1 87 ? 36.282 11.759 -54.379 1.00 82.12 87 ASN A O 1
ATOM 737 N N . MET A 1 88 ? 34.118 12.059 -53.883 1.00 84.31 88 MET A N 1
ATOM 738 C CA . MET A 1 88 ? 34.298 12.274 -52.442 1.00 84.31 88 MET A CA 1
ATOM 739 C C . MET A 1 88 ? 33.531 11.213 -51.643 1.00 84.31 88 MET A C 1
ATOM 741 O O . MET A 1 88 ? 32.492 10.715 -52.079 1.00 84.31 88 MET A O 1
ATOM 745 N N . ALA A 1 89 ? 34.016 10.873 -50.446 1.00 82.12 89 ALA A N 1
ATOM 746 C CA . ALA A 1 89 ? 33.329 9.954 -49.541 1.00 82.12 89 ALA A CA 1
ATOM 747 C C . ALA A 1 89 ? 33.601 10.297 -48.073 1.00 82.12 89 ALA A C 1
ATOM 749 O O . ALA A 1 89 ? 34.726 10.617 -47.688 1.00 82.12 89 ALA A O 1
ATOM 750 N N . LEU A 1 90 ? 32.571 10.182 -47.235 1.00 78.50 90 LEU A N 1
ATOM 751 C CA . LEU A 1 90 ? 32.694 10.328 -45.790 1.00 78.50 90 LEU A CA 1
ATOM 752 C C . LEU A 1 90 ? 33.267 9.039 -45.198 1.00 78.50 90 LEU A C 1
ATOM 754 O O . LEU A 1 90 ? 32.626 7.984 -45.240 1.00 78.50 90 LEU A O 1
ATOM 758 N N . ASN A 1 91 ? 34.461 9.134 -44.616 1.00 69.44 91 ASN A N 1
ATOM 759 C CA . ASN A 1 91 ? 35.152 8.014 -43.987 1.00 69.44 91 ASN A CA 1
ATOM 760 C C . ASN A 1 91 ? 34.768 7.913 -42.501 1.00 69.44 91 ASN A C 1
ATOM 762 O O . ASN A 1 91 ? 35.553 8.197 -41.599 1.00 69.44 91 ASN A O 1
ATOM 766 N N . MET A 1 92 ? 33.512 7.552 -42.239 1.00 61.72 92 MET A N 1
ATOM 767 C CA . MET A 1 92 ? 33.017 7.336 -40.879 1.00 61.72 92 MET A CA 1
ATOM 768 C C . MET A 1 92 ? 33.353 5.901 -40.462 1.00 61.72 92 MET A C 1
ATOM 770 O O . MET A 1 92 ? 32.604 4.968 -40.753 1.00 61.72 92 MET A O 1
ATOM 774 N N . ARG A 1 93 ? 34.498 5.698 -39.801 1.00 52.91 93 ARG A N 1
ATOM 775 C CA . ARG A 1 93 ? 34.856 4.409 -39.187 1.00 52.91 93 ARG A CA 1
ATOM 776 C C . ARG A 1 93 ? 33.800 4.084 -38.121 1.00 52.91 93 ARG A C 1
ATOM 778 O O . ARG A 1 93 ? 33.837 4.637 -37.025 1.00 52.91 93 ARG A O 1
ATOM 785 N N . LEU A 1 94 ? 32.838 3.209 -38.429 1.00 54.72 94 LEU A N 1
ATOM 786 C CA . LEU A 1 94 ? 31.969 2.642 -37.400 1.00 54.72 94 LEU A CA 1
ATOM 787 C C . LEU A 1 94 ? 32.853 1.786 -36.497 1.00 54.72 94 LEU A C 1
ATOM 789 O O . LEU A 1 94 ? 33.229 0.669 -36.852 1.00 54.72 94 LEU A O 1
ATOM 793 N N . MET A 1 95 ? 33.194 2.321 -35.329 1.00 48.16 95 MET A N 1
ATOM 794 C CA . MET A 1 95 ? 33.774 1.532 -34.257 1.00 48.16 95 MET A CA 1
ATOM 795 C C . MET A 1 95 ? 32.703 0.524 -33.837 1.00 48.16 95 MET A C 1
ATOM 797 O O . MET A 1 95 ? 31.737 0.854 -33.145 1.00 48.16 95 MET A O 1
ATOM 801 N N . SER A 1 96 ? 32.812 -0.684 -34.386 1.00 47.69 96 SER A N 1
ATOM 802 C CA . SER A 1 96 ? 31.942 -1.804 -34.060 1.00 47.69 96 SER A CA 1
ATOM 803 C C . SER A 1 96 ? 31.994 -2.004 -32.545 1.00 47.69 96 SER A C 1
ATOM 805 O O . SER A 1 96 ? 33.092 -2.182 -32.009 1.00 47.69 96 SER A O 1
ATOM 807 N N . PRO A 1 97 ? 30.864 -1.937 -31.820 1.00 53.31 97 PRO A N 1
ATOM 808 C CA . PRO A 1 97 ? 30.874 -2.260 -30.409 1.00 53.31 97 PRO A CA 1
ATOM 809 C C . PRO A 1 97 ? 31.130 -3.764 -30.294 1.00 53.31 97 PRO A C 1
ATOM 811 O O . PRO A 1 97 ? 30.224 -4.580 -30.472 1.00 53.31 97 PRO A O 1
ATOM 814 N N . SER A 1 98 ? 32.383 -4.123 -30.019 1.00 54.81 98 SER A N 1
ATOM 815 C CA . SER A 1 98 ? 32.742 -5.433 -29.485 1.00 54.81 98 SER A CA 1
ATOM 816 C C . SER A 1 98 ? 31.854 -5.683 -28.265 1.00 54.81 98 SER A C 1
ATOM 818 O O . SER A 1 98 ? 31.939 -4.975 -27.262 1.00 54.81 98 SER A O 1
ATOM 820 N N . THR A 1 99 ? 30.914 -6.616 -28.394 1.00 59.00 99 THR A N 1
ATOM 821 C CA . THR A 1 99 ? 29.955 -6.978 -27.347 1.00 59.00 99 THR A CA 1
ATOM 822 C C . THR A 1 99 ? 30.387 -8.323 -26.756 1.00 59.00 99 THR A C 1
ATOM 824 O O . THR A 1 99 ? 30.188 -9.351 -27.397 1.00 59.00 99 THR A O 1
ATOM 827 N N . PRO A 1 100 ? 30.971 -8.362 -25.541 1.00 55.66 100 PRO A N 1
ATOM 828 C CA . PRO A 1 100 ? 31.494 -9.599 -24.951 1.00 55.66 100 PRO A CA 1
ATOM 829 C C . PRO A 1 100 ? 30.430 -10.499 -24.287 1.00 55.66 100 PRO A C 1
ATOM 831 O O . PRO A 1 100 ? 30.779 -11.493 -23.661 1.00 55.66 100 PRO A O 1
ATOM 834 N N . PHE A 1 101 ? 29.130 -10.201 -24.409 1.00 57.28 101 PHE A N 1
ATOM 835 C CA . PHE A 1 101 ? 28.063 -10.949 -23.724 1.00 57.28 101 PHE A CA 1
ATOM 836 C C . PHE A 1 101 ? 27.039 -11.548 -24.698 1.00 57.28 101 PHE A C 1
ATOM 838 O O . PHE A 1 101 ? 25.907 -11.082 -24.801 1.00 57.28 101 PHE A O 1
ATOM 845 N N . SER A 1 102 ? 27.416 -12.626 -25.388 1.00 53.09 102 SER A N 1
ATOM 846 C CA . SER A 1 102 ? 26.513 -13.459 -26.204 1.00 53.09 102 SER A CA 1
ATOM 847 C C . SER A 1 102 ? 26.149 -14.805 -25.547 1.00 53.09 102 SER A C 1
ATOM 849 O O . SER A 1 102 ? 25.624 -15.698 -26.208 1.00 53.09 102 SER A O 1
ATOM 851 N N . LEU A 1 103 ? 26.351 -14.955 -24.231 1.00 60.53 103 LEU A N 1
ATOM 852 C CA . LEU A 1 103 ? 26.134 -16.222 -23.509 1.00 60.53 103 LEU A CA 1
ATOM 853 C C . LEU A 1 103 ? 24.686 -16.513 -23.067 1.00 60.53 103 LEU A C 1
ATOM 855 O O . LEU A 1 103 ? 24.425 -17.587 -22.537 1.00 60.53 103 LEU A O 1
ATOM 859 N N . PHE A 1 104 ? 23.714 -15.631 -23.314 1.00 58.53 104 PHE A N 1
ATOM 860 C CA . PHE A 1 104 ? 22.312 -15.877 -22.933 1.00 58.53 104 PHE A CA 1
ATOM 861 C C . PHE A 1 104 ? 21.370 -15.927 -24.137 1.00 58.53 104 PHE A C 1
ATOM 863 O O . PHE A 1 104 ? 20.339 -15.258 -24.188 1.00 58.53 104 PHE A O 1
ATOM 870 N N . ARG A 1 105 ? 21.693 -16.792 -25.104 1.00 46.59 105 ARG A N 1
ATOM 871 C CA . ARG A 1 105 ? 20.721 -17.268 -26.096 1.00 46.59 105 ARG A CA 1
ATOM 872 C C . ARG A 1 105 ? 19.914 -18.410 -25.476 1.00 46.59 105 ARG A C 1
ATOM 874 O O . ARG A 1 105 ? 20.237 -19.583 -25.612 1.00 46.59 105 ARG A O 1
ATOM 881 N N . ARG A 1 106 ? 18.881 -18.040 -24.722 1.00 46.69 106 ARG A N 1
ATOM 882 C CA . ARG A 1 106 ? 17.973 -18.975 -24.049 1.00 46.69 106 ARG A CA 1
ATOM 883 C C . ARG A 1 106 ? 17.038 -19.622 -25.090 1.00 46.69 106 ARG A C 1
ATOM 885 O O . ARG A 1 106 ? 16.342 -18.881 -25.784 1.00 4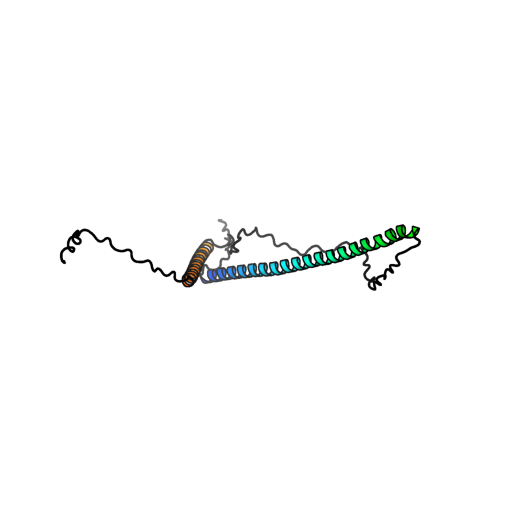6.69 106 ARG A O 1
ATOM 892 N N . PRO A 1 107 ? 16.990 -20.960 -25.226 1.00 44.06 107 PRO A N 1
ATOM 893 C CA . PRO A 1 107 ? 16.057 -21.606 -26.139 1.00 44.06 107 PRO A CA 1
ATOM 894 C C . PRO A 1 107 ? 14.625 -21.496 -25.607 1.00 44.06 107 PRO A C 1
ATOM 896 O O . PRO A 1 107 ? 14.332 -21.793 -24.447 1.00 44.06 107 PRO A O 1
ATOM 899 N N . ALA A 1 108 ? 13.721 -21.066 -26.482 1.00 47.38 108 ALA A N 1
ATOM 900 C CA . ALA A 1 108 ? 12.288 -21.174 -26.284 1.00 47.38 108 ALA A CA 1
ATOM 901 C C . ALA A 1 108 ? 11.862 -22.623 -26.552 1.00 47.38 108 ALA A C 1
ATOM 903 O O . ALA A 1 108 ? 12.003 -23.084 -27.682 1.00 47.38 108 ALA A O 1
ATOM 904 N N . LYS A 1 109 ? 11.367 -23.318 -25.518 1.00 46.00 109 LYS A N 1
ATOM 905 C CA . LYS A 1 109 ? 10.352 -24.397 -25.549 1.00 46.00 109 LYS A CA 1
ATOM 906 C C . LYS A 1 109 ? 10.375 -25.162 -24.221 1.00 46.00 109 LYS A C 1
ATOM 908 O O . LYS A 1 109 ? 11.222 -26.017 -24.021 1.00 46.00 109 LYS A O 1
ATOM 913 N N . ALA A 1 110 ? 9.423 -24.860 -23.341 1.00 41.22 110 ALA A N 1
ATOM 914 C CA . ALA A 1 110 ? 8.888 -25.787 -22.337 1.00 41.22 110 ALA A CA 1
ATOM 915 C C . ALA A 1 110 ? 7.677 -25.121 -21.673 1.00 41.22 110 ALA A C 1
ATOM 917 O O . ALA A 1 110 ? 7.718 -24.658 -20.537 1.00 41.22 110 ALA A O 1
ATOM 918 N N . ALA A 1 111 ? 6.593 -25.012 -22.437 1.00 47.75 111 ALA A N 1
ATOM 919 C CA . ALA A 1 111 ? 5.279 -24.896 -21.841 1.00 47.75 111 ALA A CA 1
ATOM 920 C C . ALA A 1 111 ? 4.834 -26.307 -21.445 1.00 47.75 111 ALA A C 1
ATOM 922 O O . ALA A 1 111 ? 4.817 -27.189 -22.303 1.00 47.75 111 ALA A O 1
ATOM 923 N N . LYS A 1 112 ? 4.438 -26.455 -20.176 1.00 42.53 112 LYS A N 1
ATOM 924 C CA . LYS A 1 112 ? 3.282 -27.211 -19.660 1.00 42.53 112 LYS A CA 1
ATOM 925 C C . LYS A 1 112 ? 3.612 -28.053 -18.414 1.00 42.53 112 LYS A C 1
ATOM 927 O O . LYS A 1 112 ? 4.563 -28.820 -18.390 1.00 42.53 112 LYS A O 1
ATOM 932 N N . VAL A 1 113 ? 2.647 -27.973 -17.491 1.00 40.16 113 VAL A N 1
ATOM 933 C CA . VAL A 1 113 ? 2.264 -28.927 -16.433 1.00 40.16 113 VAL A CA 1
ATOM 934 C C . VAL A 1 113 ? 2.882 -28.730 -15.040 1.00 40.16 113 VAL A C 1
ATOM 936 O O . VAL A 1 113 ? 4.076 -28.522 -14.888 1.00 40.16 113 VAL A O 1
ATOM 939 N N . ALA A 1 114 ? 1.990 -28.887 -14.048 1.00 41.06 114 ALA A N 1
ATOM 940 C CA . ALA A 1 114 ? 2.151 -28.931 -12.590 1.00 41.06 114 ALA A CA 1
ATOM 941 C C . ALA A 1 114 ? 2.169 -27.551 -11.898 1.00 41.06 114 ALA A C 1
ATOM 943 O O . ALA A 1 114 ? 3.017 -26.717 -12.166 1.00 41.06 114 ALA A O 1
ATOM 944 N N . SER A 1 115 ? 1.258 -27.197 -10.993 1.00 50.59 115 SER A N 1
ATOM 945 C CA . SER A 1 115 ? 0.232 -27.964 -10.285 1.00 50.59 115 SER A CA 1
ATOM 946 C C . SER A 1 115 ? -0.853 -27.003 -9.790 1.00 50.59 115 SER A C 1
ATOM 948 O O . SER A 1 115 ? -0.588 -26.075 -9.024 1.00 50.59 115 SER A O 1
ATOM 950 N N . GLN A 1 116 ? -2.087 -27.262 -10.221 1.00 49.16 116 GLN A N 1
ATOM 951 C CA . GLN A 1 116 ? -3.294 -26.895 -9.487 1.00 49.16 116 GLN A CA 1
ATOM 952 C C . GLN A 1 116 ? -3.265 -27.535 -8.083 1.00 49.16 116 GLN A C 1
ATOM 954 O O . GLN A 1 116 ? -2.531 -28.486 -7.842 1.00 49.16 116 GLN A O 1
ATOM 959 N N . GLN A 1 117 ? -4.119 -27.030 -7.191 1.00 50.47 117 GLN A N 1
ATOM 960 C CA . GLN A 1 117 ? -4.400 -27.529 -5.834 1.00 50.47 117 GLN A CA 1
ATOM 961 C C . GLN A 1 117 ? -3.399 -27.177 -4.729 1.00 50.47 117 GLN A C 1
ATOM 963 O O . GLN A 1 117 ? -2.714 -28.030 -4.175 1.00 50.47 117 GLN A O 1
ATOM 968 N N . ARG A 1 118 ? -3.519 -25.943 -4.225 1.00 39.56 118 ARG A N 1
ATOM 969 C CA . ARG A 1 118 ? -3.739 -25.748 -2.777 1.00 39.56 118 ARG A CA 1
ATOM 970 C C . ARG A 1 118 ? -4.325 -24.376 -2.449 1.00 39.56 118 ARG A C 1
ATOM 972 O O . ARG A 1 118 ? -3.807 -23.618 -1.643 1.00 39.56 118 ARG A O 1
ATOM 979 N N . GLN A 1 119 ? -5.473 -24.075 -3.041 1.00 43.78 119 GLN A N 1
ATOM 980 C CA . GLN A 1 119 ? -6.416 -23.147 -2.425 1.00 43.78 119 GLN A CA 1
ATOM 981 C C . GLN A 1 119 ? -7.684 -23.936 -2.146 1.00 43.78 119 GLN A C 1
ATOM 983 O O . GLN A 1 119 ? -8.609 -23.978 -2.950 1.00 43.78 119 GLN A O 1
ATOM 988 N N . LYS A 1 120 ? -7.701 -24.622 -0.998 1.00 43.47 120 LYS A N 1
ATOM 989 C CA . LYS A 1 120 ? -8.962 -25.024 -0.385 1.00 43.47 120 LYS A CA 1
ATOM 990 C C . LYS A 1 120 ? -9.602 -23.709 0.044 1.00 43.47 120 LYS A C 1
ATOM 992 O O . LYS A 1 120 ? -9.259 -23.160 1.089 1.00 43.47 120 LYS A O 1
ATOM 997 N N . ALA A 1 121 ? -10.393 -23.144 -0.864 1.00 44.84 121 ALA A N 1
ATOM 998 C CA . ALA A 1 121 ? -11.223 -21.991 -0.609 1.00 44.84 121 ALA A CA 1
ATOM 999 C C . ALA A 1 121 ? -11.981 -22.284 0.685 1.00 44.84 121 ALA A C 1
ATOM 1001 O O . ALA A 1 121 ? -12.754 -23.241 0.759 1.00 44.84 121 ALA A O 1
ATOM 1002 N N . MET A 1 122 ? -11.696 -21.508 1.731 1.00 41.62 122 MET A N 1
ATOM 1003 C CA . MET A 1 122 ? -12.632 -21.409 2.834 1.00 41.62 122 MET A CA 1
ATOM 1004 C C . MET A 1 122 ? -13.952 -21.006 2.192 1.00 41.62 122 MET A C 1
ATOM 1006 O O . MET A 1 122 ? -13.986 -20.016 1.461 1.00 41.62 122 MET A O 1
ATOM 1010 N N . SER A 1 123 ? -14.985 -21.824 2.401 1.00 47.22 123 SER A N 1
ATOM 1011 C CA . SER A 1 123 ? -16.369 -21.507 2.065 1.00 47.22 123 SER A CA 1
ATOM 1012 C C . SER A 1 123 ? -16.583 -20.025 2.327 1.00 47.22 123 SER A C 1
ATOM 1014 O O . SER A 1 123 ? -16.403 -19.586 3.467 1.00 47.22 123 SER A O 1
ATOM 1016 N N . SER A 1 124 ? -16.842 -19.260 1.267 1.00 47.84 124 SER A N 1
ATOM 1017 C CA . SER A 1 124 ? -17.054 -17.824 1.345 1.00 47.84 124 SER A CA 1
ATOM 1018 C C . SER A 1 124 ? -18.163 -17.588 2.358 1.00 47.84 124 SER A C 1
ATOM 1020 O O . SER A 1 124 ? -19.337 -17.820 2.068 1.00 47.84 124 SER A O 1
ATOM 1022 N N . LEU A 1 125 ? -17.774 -17.182 3.570 1.00 44.81 125 LEU A N 1
ATOM 1023 C CA . LEU A 1 125 ? -18.693 -16.586 4.521 1.00 44.81 125 LEU A CA 1
ATOM 1024 C C . LEU A 1 125 ? -19.445 -15.501 3.741 1.00 44.81 125 LEU A C 1
ATOM 1026 O O . LEU A 1 125 ? -18.796 -14.788 2.962 1.00 44.81 125 LEU A O 1
ATOM 1030 N N . PRO A 1 126 ? -20.781 -15.408 3.884 1.00 45.88 126 PRO A N 1
ATOM 1031 C CA . PRO A 1 126 ? -21.548 -14.373 3.205 1.00 45.88 126 PRO A CA 1
ATOM 1032 C C . PRO A 1 126 ? -20.843 -13.036 3.442 1.00 45.88 126 PRO A C 1
ATOM 1034 O O . PRO A 1 126 ? -20.321 -12.844 4.549 1.00 45.88 126 PRO A O 1
ATOM 1037 N N . PRO A 1 127 ? -20.745 -12.165 2.420 1.00 49.88 127 PRO A N 1
ATOM 1038 C CA . PRO A 1 127 ? -20.042 -10.898 2.542 1.00 49.88 127 PRO A CA 1
ATOM 1039 C C . PRO A 1 127 ? -20.541 -10.234 3.816 1.00 49.88 127 PRO A C 1
ATOM 1041 O O . PRO A 1 127 ? -21.720 -9.916 3.932 1.00 49.88 127 PRO A O 1
ATOM 1044 N N . THR A 1 128 ? -19.672 -10.134 4.822 1.00 52.34 128 THR A N 1
ATOM 1045 C CA . THR A 1 128 ? -20.030 -9.426 6.041 1.00 52.34 128 THR A CA 1
ATOM 1046 C C . THR A 1 128 ? -20.219 -7.983 5.607 1.00 52.34 128 THR A C 1
ATOM 1048 O O . THR A 1 128 ? -19.260 -7.279 5.292 1.00 52.34 128 THR A O 1
ATOM 1051 N N . THR A 1 129 ? -21.483 -7.577 5.494 1.00 53.91 129 THR A N 1
ATOM 1052 C CA . THR A 1 129 ? -21.977 -6.266 5.051 1.00 53.91 129 THR A CA 1
ATOM 1053 C C . THR A 1 129 ? -21.562 -5.143 6.010 1.00 53.91 129 THR A C 1
ATOM 1055 O O . THR A 1 129 ? -22.201 -4.101 6.070 1.00 53.91 129 THR A O 1
ATOM 1058 N N . ASN A 1 130 ? -20.506 -5.328 6.806 1.00 57.59 130 ASN A N 1
ATOM 1059 C CA . ASN A 1 130 ? -20.094 -4.383 7.822 1.00 57.59 130 ASN A CA 1
ATOM 1060 C C . ASN A 1 130 ? -18.819 -3.625 7.403 1.00 57.59 130 ASN A C 1
ATOM 1062 O O . ASN A 1 130 ? -17.704 -4.060 7.716 1.00 57.59 130 ASN A O 1
ATOM 1066 N N . PRO A 1 131 ? -18.944 -2.450 6.751 1.00 59.38 131 PRO A N 1
ATOM 1067 C CA . PRO A 1 131 ? -17.795 -1.615 6.396 1.00 59.38 131 PRO A CA 1
ATOM 1068 C C . PRO A 1 131 ? -17.028 -1.094 7.625 1.00 59.38 131 PRO A C 1
ATOM 1070 O O . PRO A 1 131 ? -15.884 -0.653 7.496 1.00 59.38 131 PRO A O 1
ATOM 1073 N N . ARG A 1 132 ? -17.632 -1.160 8.821 1.00 59.34 132 ARG A N 1
ATOM 1074 C CA . ARG A 1 132 ? -17.108 -0.621 10.083 1.00 59.34 132 ARG A CA 1
ATOM 1075 C C . ARG A 1 132 ? -16.278 -1.642 10.878 1.00 59.34 132 ARG A C 1
ATOM 1077 O O . ARG A 1 132 ? -15.585 -1.251 11.819 1.00 59.34 132 ARG A O 1
ATOM 1084 N N . GLY A 1 133 ? -16.275 -2.917 10.468 1.00 68.50 133 GLY A N 1
ATOM 1085 C CA . GLY A 1 133 ? -15.450 -3.979 11.062 1.00 68.50 133 GLY A CA 1
ATOM 1086 C C . GLY A 1 133 ? -15.860 -4.360 12.486 1.00 68.50 133 GLY A C 1
ATOM 1087 O O . GLY A 1 133 ? -14.996 -4.604 13.325 1.00 68.50 133 GLY A O 1
ATOM 1088 N N . GLU A 1 134 ? -17.158 -4.330 12.777 1.00 78.94 134 GLU A N 1
ATOM 1089 C CA . GLU A 1 134 ? -17.708 -4.655 14.096 1.00 78.94 134 GLU A CA 1
ATOM 1090 C C . GLU A 1 134 ? -17.985 -6.154 14.221 1.00 78.94 134 GLU A C 1
ATOM 1092 O O . GLU A 1 134 ? -18.198 -6.848 13.221 1.00 78.94 134 GLU A O 1
ATOM 1097 N N . LEU A 1 135 ? -17.980 -6.657 15.457 1.00 78.56 135 LEU A N 1
ATOM 1098 C CA . LEU A 1 135 ? -18.348 -8.041 15.736 1.00 78.56 135 LEU A CA 1
ATOM 1099 C C . LEU A 1 135 ? -19.844 -8.234 15.482 1.00 78.56 135 LEU A C 1
ATOM 1101 O O . LEU A 1 135 ? -20.674 -7.629 16.150 1.00 78.56 135 LEU A O 1
ATOM 1105 N N . VAL A 1 136 ? -20.181 -9.101 14.528 1.00 79.25 136 VAL A N 1
ATOM 1106 C CA . VAL A 1 136 ? -21.565 -9.511 14.269 1.00 79.25 136 VAL A CA 1
ATOM 1107 C C . VAL A 1 136 ? -21.774 -10.887 14.886 1.00 79.25 136 VAL A C 1
ATOM 1109 O O . VAL A 1 136 ? -21.106 -11.853 14.507 1.00 79.25 136 VAL A O 1
ATOM 1112 N N . PHE A 1 137 ? -22.694 -10.989 15.845 1.00 79.00 137 PHE A N 1
ATOM 1113 C CA . PHE A 1 137 ? -23.034 -12.273 16.450 1.00 79.00 137 PHE A CA 1
ATOM 1114 C C . PHE A 1 137 ? -23.898 -13.111 15.511 1.00 79.00 137 PHE A C 1
ATOM 1116 O O . PHE A 1 137 ? -24.830 -12.621 14.875 1.00 79.00 137 PHE A O 1
ATOM 1123 N N . SER A 1 138 ? -23.618 -14.412 15.464 1.00 77.12 138 SER A N 1
ATOM 1124 C CA . SER A 1 138 ? -24.513 -15.372 14.821 1.00 77.12 138 SER A CA 1
ATOM 1125 C C . SER A 1 138 ? -25.857 -15.417 15.555 1.00 77.12 138 SER A C 1
ATOM 1127 O O . SER A 1 138 ? -25.907 -15.279 16.777 1.00 77.12 138 SER A O 1
ATOM 1129 N N . HIS A 1 139 ? -26.938 -15.733 14.837 1.00 73.12 139 HIS A N 1
ATOM 1130 C CA . HIS A 1 139 ? -28.264 -15.966 15.425 1.00 73.12 139 HIS A CA 1
ATOM 1131 C C . HIS A 1 139 ? -28.296 -17.044 16.522 1.00 73.12 139 HIS A C 1
ATOM 1133 O O . HIS A 1 139 ? -29.269 -17.111 17.268 1.00 73.12 139 HIS A O 1
ATOM 1139 N N . ARG A 1 140 ? -27.245 -17.870 16.615 1.00 67.38 140 ARG A N 1
ATOM 1140 C CA . ARG A 1 140 ? -27.064 -18.927 17.620 1.00 67.38 140 ARG A CA 1
ATOM 1141 C C . ARG A 1 140 ? -26.650 -18.417 19.004 1.00 67.38 140 ARG A C 1
ATOM 1143 O O . ARG A 1 140 ? -26.689 -19.193 19.949 1.00 67.38 140 ARG A O 1
ATOM 1150 N N . VAL A 1 141 ? -26.214 -17.163 19.113 1.00 78.00 141 VAL A N 1
ATOM 1151 C CA . VAL A 1 141 ? -25.929 -16.521 20.404 1.00 78.00 141 VAL A CA 1
ATOM 1152 C C . VAL A 1 141 ? -27.255 -16.144 21.054 1.00 78.00 141 VAL A C 1
ATOM 1154 O O . VAL A 1 141 ? -28.160 -15.695 20.353 1.00 78.00 141 VAL A O 1
ATOM 1157 N N . ASP A 1 142 ? -27.400 -16.314 22.367 1.00 80.38 142 ASP A N 1
ATOM 1158 C CA . ASP A 1 142 ? -28.660 -15.981 23.032 1.00 80.38 142 ASP A CA 1
ATOM 1159 C C . ASP A 1 142 ? -29.059 -14.507 22.822 1.00 80.38 142 ASP A C 1
ATOM 1161 O O . ASP A 1 142 ? -28.210 -13.624 22.654 1.00 80.38 142 ASP A O 1
ATOM 1165 N N . LYS A 1 143 ? -30.367 -14.235 22.759 1.00 82.88 143 LYS A N 1
ATOM 1166 C CA . LYS A 1 143 ? -30.868 -12.878 22.498 1.00 82.88 143 LYS A CA 1
ATOM 1167 C C . LYS A 1 143 ? -30.529 -11.931 23.653 1.00 82.88 143 LYS A C 1
ATOM 1169 O O . LYS A 1 143 ? -30.103 -10.810 23.395 1.00 82.88 143 LYS A O 1
ATOM 1174 N N . SER A 1 144 ? -30.612 -12.403 24.900 1.00 82.81 144 SER A N 1
ATOM 1175 C CA . SER A 1 144 ? -30.290 -11.586 26.079 1.00 82.81 144 SER A CA 1
ATOM 1176 C C . SER A 1 144 ? -28.828 -11.123 26.086 1.00 82.81 144 SER A C 1
ATOM 1178 O O . SER A 1 144 ? -28.535 -9.977 26.424 1.00 82.81 144 SER A O 1
ATOM 1180 N N . PHE A 1 145 ? -27.915 -11.987 25.633 1.00 87.06 145 PHE A N 1
ATOM 1181 C CA . PHE A 1 145 ? -26.491 -11.688 25.528 1.00 87.06 145 PHE A CA 1
ATOM 1182 C C . PHE A 1 145 ? -26.197 -10.634 24.454 1.00 87.06 145 PHE A C 1
ATOM 1184 O O . PHE A 1 145 ? -25.398 -9.725 24.680 1.00 87.06 145 PHE A O 1
ATOM 1191 N N . ARG A 1 146 ? -26.855 -10.738 23.289 1.00 85.69 146 ARG A N 1
ATOM 1192 C CA . ARG A 1 146 ? -26.737 -9.754 22.200 1.00 85.69 146 ARG A CA 1
ATOM 1193 C C . ARG A 1 146 ? -27.182 -8.372 22.670 1.00 85.69 146 ARG A C 1
ATOM 1195 O O . ARG A 1 146 ? -26.398 -7.427 22.614 1.00 85.69 146 ARG A O 1
ATOM 1202 N N . ASP A 1 147 ? -28.380 -8.301 23.246 1.00 88.25 147 ASP A N 1
ATOM 1203 C CA . ASP A 1 147 ? -28.951 -7.055 23.756 1.00 88.25 147 ASP A CA 1
ATOM 1204 C C . ASP A 1 147 ? -28.095 -6.462 24.897 1.00 88.25 147 ASP A C 1
ATOM 1206 O O . ASP A 1 147 ? -27.933 -5.244 25.001 1.00 88.25 147 ASP A O 1
ATOM 1210 N N . GLY A 1 148 ? -27.520 -7.312 25.759 1.00 88.88 148 GLY A N 1
ATOM 1211 C CA . GLY A 1 148 ? -26.612 -6.906 26.836 1.00 88.88 148 GLY A CA 1
ATOM 1212 C C . GLY A 1 148 ? -25.301 -6.304 26.325 1.00 88.88 148 GLY A C 1
ATOM 1213 O O . GLY A 1 148 ? -24.881 -5.240 26.793 1.00 88.88 148 GLY A O 1
ATOM 1214 N N . TYR A 1 149 ? -24.684 -6.933 25.325 1.00 88.00 149 TYR A N 1
ATOM 1215 C CA . TYR A 1 149 ? -23.477 -6.411 24.689 1.00 88.00 149 TYR A CA 1
ATOM 1216 C C . TYR A 1 149 ? -23.737 -5.094 23.950 1.00 88.00 149 TYR A C 1
ATOM 1218 O O . TYR A 1 149 ? -22.952 -4.156 24.098 1.00 88.00 149 TYR A O 1
ATOM 1226 N N . ASP A 1 150 ? -24.843 -4.983 23.210 1.00 87.75 150 ASP A N 1
ATOM 1227 C CA . ASP A 1 150 ? -25.181 -3.772 22.453 1.00 87.75 150 ASP A CA 1
ATOM 1228 C C . ASP A 1 150 ? -25.387 -2.564 23.379 1.00 87.75 150 ASP A C 1
ATOM 1230 O O . ASP A 1 150 ? -24.882 -1.468 23.113 1.00 87.75 150 ASP A O 1
ATOM 1234 N N . LYS A 1 151 ? -26.034 -2.772 24.534 1.00 89.94 151 LYS A N 1
ATOM 1235 C CA . LYS A 1 151 ? -26.154 -1.750 25.589 1.00 89.94 151 LYS A CA 1
ATOM 1236 C C . LYS A 1 151 ? -24.791 -1.337 26.145 1.00 89.94 151 LYS A C 1
ATOM 1238 O O . LYS A 1 151 ? -24.520 -0.140 26.281 1.00 89.94 151 LYS A O 1
ATOM 1243 N N . TYR A 1 152 ? -23.923 -2.304 26.449 1.00 90.00 152 TYR A N 1
ATOM 1244 C CA . TYR A 1 152 ? -22.577 -2.030 26.963 1.00 90.00 152 TYR A CA 1
ATOM 1245 C C . TYR A 1 152 ? -21.731 -1.249 25.947 1.00 90.00 152 TYR A C 1
ATOM 1247 O O . TYR A 1 152 ? -21.077 -0.262 26.293 1.00 90.00 152 TYR A O 1
ATOM 1255 N N . ARG A 1 153 ? -21.792 -1.646 24.674 1.00 87.38 153 ARG A N 1
ATOM 1256 C CA . ARG A 1 153 ? -21.128 -0.979 23.552 1.00 87.38 153 ARG A CA 1
ATOM 1257 C C . ARG A 1 153 ? -21.607 0.463 23.396 1.00 87.38 153 ARG A C 1
ATOM 1259 O O . ARG A 1 153 ? -20.777 1.367 23.331 1.00 87.38 153 ARG A O 1
ATOM 1266 N N . ALA A 1 154 ? -22.920 0.698 23.405 1.00 87.88 154 ALA A N 1
ATOM 1267 C CA . ALA A 1 154 ? -23.490 2.041 23.304 1.00 87.88 154 ALA A CA 1
ATOM 1268 C C . ALA A 1 154 ? -23.038 2.949 24.462 1.00 87.88 154 ALA A C 1
ATOM 1270 O O . ALA A 1 154 ? -22.673 4.107 24.244 1.00 87.88 154 ALA A O 1
ATOM 1271 N N . ALA A 1 155 ? -23.002 2.426 25.692 1.00 89.38 155 ALA A N 1
ATOM 1272 C CA . ALA A 1 155 ? -22.491 3.159 26.849 1.00 89.38 155 ALA A CA 1
ATOM 1273 C C . ALA A 1 155 ? -20.993 3.490 26.709 1.00 89.38 155 ALA A C 1
ATOM 1275 O O . ALA A 1 155 ? -20.571 4.615 26.993 1.00 89.38 155 ALA A O 1
ATOM 1276 N N . PHE A 1 156 ? -20.191 2.539 26.221 1.00 88.44 156 PHE A N 1
ATOM 1277 C CA . PHE A 1 156 ? -18.767 2.745 25.967 1.00 88.44 156 PHE A CA 1
ATOM 1278 C C . PHE A 1 156 ? -18.515 3.802 24.880 1.00 88.44 156 PHE A C 1
ATOM 1280 O O . PHE A 1 156 ? -17.686 4.695 25.067 1.00 88.44 156 PHE A O 1
ATOM 1287 N N . GLU A 1 157 ? -19.249 3.752 23.764 1.00 85.50 157 GLU A N 1
ATOM 1288 C CA . GLU A 1 157 ? -19.132 4.724 22.670 1.00 85.50 157 GLU A CA 1
ATOM 1289 C C . GLU A 1 157 ? -19.541 6.141 23.106 1.00 85.50 157 GLU A C 1
ATOM 1291 O O . GLU A 1 157 ? -18.857 7.112 22.762 1.00 85.50 157 GLU A O 1
ATOM 1296 N N . ARG A 1 158 ? -20.583 6.277 23.940 1.00 87.06 158 ARG A N 1
ATOM 1297 C CA . ARG A 1 158 ? -20.960 7.561 24.560 1.00 87.06 158 ARG A CA 1
ATOM 1298 C C . ARG A 1 158 ? -19.828 8.121 25.417 1.00 87.06 158 ARG A C 1
ATOM 1300 O O . ARG A 1 158 ? -19.430 9.270 25.222 1.00 87.06 158 ARG A O 1
ATOM 1307 N N . LYS A 1 159 ? -19.249 7.297 26.298 1.00 88.44 159 LYS A N 1
ATOM 1308 C CA . LYS A 1 159 ? -18.139 7.707 27.173 1.00 88.44 159 LYS A CA 1
ATOM 1309 C C . LYS A 1 159 ? -16.901 8.120 26.371 1.00 88.44 159 LYS A C 1
ATOM 1311 O O . LYS A 1 159 ? -16.247 9.108 26.698 1.00 88.44 159 LYS A O 1
ATOM 1316 N N . ARG A 1 160 ? -16.602 7.409 25.280 1.00 83.88 160 ARG A N 1
ATOM 1317 C CA . ARG A 1 160 ? -15.500 7.741 24.365 1.00 83.88 160 ARG A CA 1
ATOM 1318 C C . ARG A 1 160 ? -15.727 9.070 23.640 1.00 83.88 160 ARG A C 1
ATOM 1320 O O . ARG A 1 160 ? -14.800 9.872 23.553 1.00 83.88 160 ARG A O 1
ATOM 1327 N N . THR A 1 161 ? -16.937 9.312 23.139 1.00 84.12 161 THR A N 1
ATOM 1328 C CA . THR A 1 161 ? -17.276 10.544 22.403 1.00 84.12 161 THR A CA 1
ATOM 1329 C C . THR A 1 161 ? -17.236 11.764 23.320 1.00 84.12 161 THR A C 1
ATOM 1331 O O . THR A 1 161 ? -16.645 12.779 22.963 1.00 84.12 161 THR A O 1
ATOM 1334 N N . GLN A 1 162 ? -17.758 11.636 24.543 1.00 86.25 162 GLN A N 1
ATOM 1335 C CA . GLN A 1 162 ? -17.673 12.674 25.574 1.00 86.25 162 GLN A CA 1
ATOM 1336 C C . GLN A 1 162 ? -16.219 12.979 25.965 1.00 86.25 162 GLN A C 1
ATOM 1338 O O . GLN A 1 162 ? -15.843 14.142 26.069 1.00 86.25 162 GLN A O 1
ATOM 1343 N N . ALA A 1 163 ? -15.370 11.955 26.109 1.00 85.69 163 ALA A N 1
ATOM 1344 C CA . ALA A 1 163 ? -13.952 12.150 26.413 1.00 85.69 163 ALA A CA 1
ATOM 1345 C C . ALA A 1 163 ? -13.185 12.855 25.277 1.00 85.69 163 ALA A C 1
ATOM 1347 O O . ALA A 1 163 ? -12.284 13.649 25.539 1.00 85.69 163 ALA A O 1
ATOM 1348 N N . LEU A 1 164 ? -13.524 12.576 24.014 1.00 83.81 164 LEU A N 1
ATOM 1349 C CA . LEU A 1 164 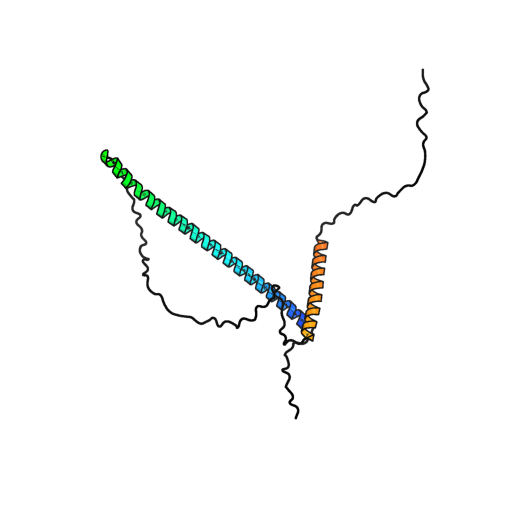? -12.958 13.285 22.861 1.00 83.81 164 LEU A CA 1
ATOM 1350 C C . LEU A 1 164 ? -13.446 14.736 22.798 1.00 83.81 164 LEU A C 1
ATOM 1352 O O . LEU A 1 164 ? -12.633 15.629 22.570 1.00 83.81 164 LEU A O 1
ATOM 1356 N N . ALA A 1 165 ? -14.735 14.978 23.055 1.00 83.31 165 ALA A N 1
ATOM 1357 C CA . ALA A 1 165 ? -15.294 16.323 23.140 1.00 83.31 165 ALA A CA 1
ATOM 1358 C C . ALA A 1 165 ? -14.598 17.145 24.237 1.00 83.31 165 ALA A C 1
ATOM 1360 O O . ALA A 1 165 ? -14.132 18.242 23.952 1.00 83.31 165 ALA A O 1
ATOM 1361 N N . ALA A 1 166 ? -14.402 16.572 25.429 1.00 82.75 166 ALA A N 1
ATOM 1362 C CA . ALA A 1 166 ? -13.698 17.223 26.536 1.00 82.75 166 ALA A CA 1
ATOM 1363 C C . ALA A 1 166 ? -12.227 17.563 26.212 1.00 82.75 166 ALA A C 1
ATOM 1365 O O . ALA A 1 166 ? -11.715 18.610 26.605 1.00 82.75 166 ALA A O 1
ATOM 1366 N N . LYS A 1 167 ? -11.532 16.698 25.459 1.00 81.44 167 LYS A N 1
ATOM 1367 C CA . LYS A 1 167 ? -10.160 16.973 24.989 1.00 81.44 167 LYS A CA 1
ATOM 1368 C C . LYS A 1 167 ? -10.111 18.060 23.917 1.00 81.44 167 LYS A C 1
ATOM 1370 O O . LYS A 1 167 ? -9.128 18.794 23.838 1.00 81.44 167 LYS A O 1
ATOM 1375 N N . ASN A 1 168 ? -11.141 18.149 23.080 1.00 77.00 168 ASN A N 1
ATOM 1376 C CA . ASN A 1 168 ? -11.241 19.183 22.055 1.00 77.00 168 ASN A CA 1
ATOM 1377 C C . ASN A 1 168 ? -1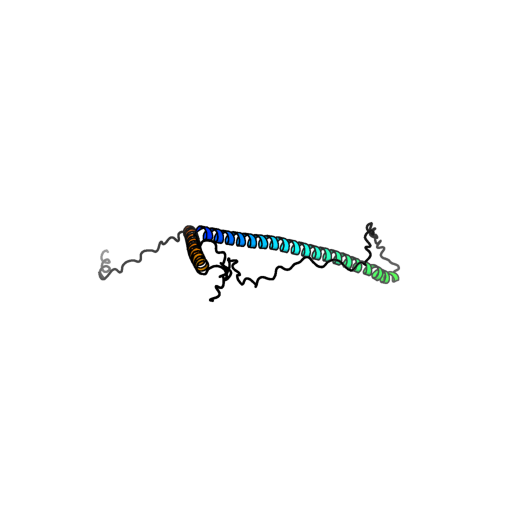1.602 20.543 22.669 1.00 77.00 168 ASN A C 1
ATOM 1379 O O . ASN A 1 168 ? -11.018 21.544 22.266 1.00 77.00 168 ASN A O 1
ATOM 1383 N N . THR A 1 169 ? -12.467 20.588 23.689 1.00 71.38 169 THR A N 1
ATOM 1384 C CA . THR A 1 169 ? -12.801 21.828 24.412 1.00 71.38 169 THR A CA 1
ATOM 1385 C C . THR A 1 169 ? -11.600 22.411 25.153 1.00 71.38 169 THR A C 1
ATOM 1387 O O . THR A 1 169 ? -11.428 23.622 25.151 1.00 71.38 169 THR A O 1
ATOM 1390 N N . SER A 1 170 ? -10.707 21.581 25.711 1.00 63.97 170 SER A N 1
ATOM 1391 C CA . SER A 1 170 ? -9.466 22.071 26.339 1.00 63.97 170 SER A CA 1
ATOM 1392 C C . SER A 1 170 ? -8.424 22.599 25.343 1.00 63.97 170 SER A C 1
ATOM 1394 O O . SER A 1 170 ? -7.441 23.204 25.754 1.00 63.97 170 SER A O 1
ATOM 1396 N N . LYS A 1 171 ? -8.590 22.321 24.043 1.00 64.50 171 LYS A N 1
ATOM 1397 C CA . LYS A 1 171 ? -7.630 22.674 22.985 1.00 64.50 171 LYS A CA 1
ATOM 1398 C C . LYS A 1 171 ? -8.068 23.862 22.128 1.00 64.50 171 LYS A C 1
ATOM 1400 O O . LYS A 1 171 ? -7.320 24.245 21.230 1.00 64.50 171 LYS A O 1
ATOM 1405 N N . MET A 1 172 ? -9.256 24.421 22.359 1.00 52.06 172 MET A N 1
ATOM 1406 C CA . MET A 1 172 ? -9.684 25.630 21.658 1.00 52.06 172 MET A CA 1
ATOM 1407 C C . MET A 1 172 ? -8.975 26.851 22.260 1.00 52.06 172 MET A C 1
ATOM 1409 O O . MET A 1 172 ? -8.861 26.928 23.485 1.00 52.06 172 MET A O 1
ATOM 1413 N N . PRO A 1 173 ? -8.492 27.804 21.441 1.00 55.81 173 PRO A N 1
ATOM 1414 C CA . PRO A 1 173 ? -8.056 29.089 21.965 1.00 55.81 173 PRO A CA 1
ATOM 1415 C C . PRO A 1 173 ? -9.244 29.723 22.691 1.00 55.81 173 PRO A C 1
ATOM 1417 O O . PRO A 1 173 ? -10.354 29.738 22.158 1.00 55.81 173 PRO A O 1
ATOM 1420 N N . GLN A 1 174 ? -9.012 30.201 23.913 1.00 52.47 174 GLN A N 1
ATOM 1421 C CA . GLN A 1 174 ? -9.962 31.027 24.653 1.00 52.47 174 GLN A CA 1
ATOM 1422 C C . GLN A 1 174 ? -10.378 32.188 23.741 1.00 52.47 174 GLN A C 1
ATOM 1424 O O . GLN A 1 174 ? -9.609 33.128 23.538 1.00 52.47 174 GLN A O 1
ATOM 1429 N N . VAL A 1 175 ? -11.560 32.101 23.129 1.00 57.25 175 VAL A N 1
ATOM 1430 C CA . VAL A 1 175 ? -12.157 33.237 22.430 1.00 57.25 175 VAL A CA 1
ATOM 1431 C C . VAL A 1 175 ? -12.500 34.235 23.524 1.00 57.25 175 VAL A C 1
ATOM 1433 O O . VAL A 1 175 ? -13.418 34.013 24.308 1.00 57.25 175 VAL A O 1
ATOM 1436 N N . ASN A 1 176 ? -11.686 35.285 23.625 1.00 57.53 176 ASN A N 1
ATOM 1437 C CA . ASN A 1 176 ? -11.859 36.377 24.568 1.00 57.53 176 ASN A CA 1
ATOM 1438 C C . ASN A 1 176 ? -13.220 37.041 24.321 1.00 57.53 176 ASN A C 1
ATOM 1440 O O . ASN A 1 176 ? -13.394 37.774 23.348 1.00 57.53 176 ASN A O 1
ATOM 1444 N N . VAL A 1 177 ? -14.189 36.765 25.191 1.00 60.56 177 VAL A N 1
ATOM 1445 C CA . VAL A 1 177 ? -15.536 37.337 25.131 1.00 60.56 177 VAL A CA 1
ATOM 1446 C C . VAL A 1 177 ? -15.535 38.715 25.802 1.00 60.56 177 VAL A C 1
ATOM 1448 O O . VAL A 1 177 ? -16.283 38.965 26.740 1.00 60.56 177 VAL A O 1
ATOM 1451 N N . ASN A 1 178 ? -14.696 39.635 25.325 1.00 56.53 178 ASN A N 1
ATOM 1452 C CA . ASN A 1 178 ? -14.846 41.058 25.630 1.00 56.53 178 ASN A CA 1
ATOM 1453 C C . ASN A 1 178 ? -15.917 41.639 24.701 1.00 56.53 178 ASN A C 1
ATOM 1455 O O . ASN A 1 178 ? -15.624 42.330 23.729 1.00 56.53 178 ASN A O 1
ATOM 1459 N N . ILE A 1 179 ? -17.177 41.320 24.992 1.00 53.53 179 ILE A N 1
ATOM 1460 C CA . ILE A 1 179 ? -18.320 42.043 24.436 1.00 53.53 179 ILE A CA 1
ATOM 1461 C C . ILE A 1 179 ? -18.536 43.270 25.334 1.00 53.53 179 ILE A C 1
ATOM 1463 O O . ILE A 1 179 ? -18.752 43.097 26.537 1.00 53.53 179 ILE A O 1
ATOM 1467 N N . PRO A 1 180 ? -18.474 44.507 24.810 1.00 47.97 180 PRO A N 1
ATOM 1468 C CA . PRO A 1 180 ? -18.774 45.684 25.605 1.00 47.97 180 PRO A CA 1
ATOM 1469 C C . PRO A 1 180 ? -20.257 45.673 25.993 1.00 47.97 180 PRO A C 1
ATOM 1471 O O . PRO A 1 180 ? -21.152 45.550 25.156 1.00 47.97 180 PRO A O 1
ATOM 1474 N N . ARG A 1 181 ? -20.490 45.786 27.300 1.00 45.34 181 ARG A N 1
ATOM 1475 C CA . ARG A 1 181 ? -21.790 45.956 27.950 1.00 45.34 181 ARG A CA 1
ATOM 1476 C C . ARG A 1 181 ? -22.506 47.157 27.320 1.00 45.34 181 ARG A C 1
ATOM 1478 O O . ARG A 1 181 ? -22.085 48.291 27.523 1.00 45.34 181 ARG A O 1
ATOM 1485 N N . GLN A 1 182 ? -23.554 46.897 26.537 1.00 43.84 182 GLN A N 1
ATOM 1486 C CA . GLN A 1 182 ? -24.414 47.942 25.985 1.00 43.84 182 GLN A CA 1
ATOM 1487 C C . GLN A 1 182 ? -25.015 48.771 27.124 1.00 43.84 182 GLN A C 1
ATOM 1489 O O . GLN A 1 182 ? -25.463 48.246 28.146 1.00 43.84 182 GLN A O 1
ATOM 1494 N N . THR A 1 183 ? -24.941 50.081 26.936 1.00 52.41 183 THR A N 1
ATOM 1495 C CA . THR A 1 183 ? -25.415 51.134 27.822 1.00 52.41 183 THR A CA 1
ATOM 1496 C C . THR A 1 183 ? -26.932 51.084 27.991 1.00 52.41 183 THR A C 1
ATOM 1498 O O . THR A 1 183 ? -27.684 50.813 27.058 1.00 52.41 183 THR A O 1
ATOM 1501 N N . ALA A 1 184 ? -27.363 51.345 29.224 1.00 47.59 184 ALA A N 1
ATOM 1502 C CA . ALA A 1 184 ? -28.756 51.485 29.623 1.00 47.59 184 ALA A CA 1
ATOM 1503 C C . ALA A 1 184 ? -29.472 52.616 28.852 1.00 47.59 184 ALA A C 1
ATOM 1505 O O . ALA A 1 184 ? -28.826 53.602 28.487 1.00 47.59 184 ALA A O 1
ATOM 1506 N N . PRO A 1 185 ? -30.801 52.541 28.656 1.00 47.69 185 PRO A N 1
ATOM 1507 C CA . PRO A 1 185 ? -31.560 53.661 28.117 1.00 47.69 185 PRO A CA 1
ATOM 1508 C C . PRO A 1 185 ? -31.769 54.715 29.217 1.00 47.69 185 PRO A C 1
ATOM 1510 O O . PRO A 1 185 ? -32.533 54.493 30.157 1.00 47.69 185 PRO A O 1
ATOM 1513 N N . HIS A 1 186 ? -31.086 55.862 29.114 1.00 45.25 186 HIS A N 1
ATOM 1514 C CA . HIS A 1 186 ? -31.352 57.011 29.981 1.00 45.25 186 HIS A CA 1
ATOM 1515 C C . HIS A 1 186 ? -32.526 57.825 29.428 1.00 45.25 186 HIS A C 1
ATOM 1517 O O . HIS A 1 186 ? -32.527 58.311 28.300 1.00 45.25 186 HIS A O 1
ATOM 1523 N N . ASN A 1 187 ? -33.534 57.926 30.282 1.00 42.56 187 ASN A N 1
ATOM 1524 C CA . ASN A 1 187 ? -34.779 58.661 30.164 1.00 42.56 187 ASN A CA 1
ATOM 1525 C C . ASN A 1 187 ? -34.565 60.191 30.243 1.00 42.56 187 ASN A C 1
ATOM 1527 O O . ASN A 1 187 ? -33.752 60.633 31.048 1.00 42.56 187 ASN A O 1
ATOM 1531 N N . ARG A 1 188 ? -35.344 60.921 29.429 1.00 40.28 188 ARG A N 1
ATOM 1532 C CA . ARG A 1 188 ? -35.881 62.299 29.533 1.00 40.28 188 ARG A CA 1
ATOM 1533 C C . ARG A 1 188 ? -35.077 63.457 30.152 1.00 40.28 188 ARG A C 1
ATOM 1535 O O . ARG A 1 188 ? -34.802 63.456 31.342 1.00 40.28 188 ARG A O 1
ATOM 1542 N N . ASN A 1 189 ? -35.111 64.536 29.356 1.00 45.75 189 ASN A N 1
ATOM 1543 C CA . ASN A 1 189 ? -35.338 65.945 29.709 1.00 45.75 189 ASN A CA 1
ATOM 1544 C C . ASN A 1 189 ? -34.205 66.694 30.420 1.00 45.75 189 ASN A C 1
ATOM 1546 O O . ASN A 1 189 ? -33.523 66.130 31.258 1.00 45.75 189 ASN A O 1
ATOM 1550 N N . GLU A 1 190 ? -34.132 67.995 30.099 1.00 48.25 190 GLU A N 1
ATOM 1551 C CA . GLU A 1 190 ? -33.241 69.055 30.612 1.00 48.25 190 GLU A CA 1
ATOM 1552 C C . GLU A 1 190 ? -32.050 69.353 29.679 1.00 48.25 190 GLU A C 1
ATOM 1554 O O . GLU A 1 190 ? -31.345 68.452 29.251 1.00 48.25 190 GLU A O 1
ATOM 1559 N N . SER A 1 191 ? -31.702 70.577 29.299 1.00 48.53 191 SER A N 1
ATOM 1560 C CA . SER A 1 191 ? -32.348 71.875 29.441 1.00 48.53 191 SER A CA 1
ATOM 1561 C C . SER A 1 191 ? -31.718 72.790 28.385 1.00 48.53 191 SER A C 1
ATOM 1563 O O . SER A 1 191 ? -30.501 72.849 28.210 1.00 48.53 191 SER A O 1
ATOM 1565 N N . PHE A 1 192 ? -32.587 73.446 27.625 1.00 52.03 192 PHE A N 1
ATOM 1566 C CA . PHE A 1 192 ? -32.289 74.385 26.553 1.00 52.03 192 PHE A CA 1
ATOM 1567 C C . PHE A 1 192 ? -31.974 75.740 27.193 1.00 52.03 192 PHE A C 1
ATOM 1569 O O . PHE A 1 192 ? -32.852 76.580 27.345 1.00 52.03 192 PHE A O 1
ATOM 1576 N N . SER A 1 193 ? -30.742 75.943 27.646 1.00 53.50 193 SER A N 1
ATOM 1577 C CA . SER A 1 193 ? -30.331 77.232 28.209 1.00 53.50 193 SER A CA 1
ATOM 1578 C C . SER A 1 193 ? -28.822 77.275 28.361 1.00 53.50 193 SER A C 1
ATOM 1580 O O . SER A 1 193 ? -28.316 76.824 29.377 1.00 53.50 193 SER A O 1
ATOM 1582 N N . PHE A 1 194 ? -28.124 77.779 27.344 1.00 51.53 194 PHE A N 1
ATOM 1583 C CA . PHE A 1 194 ? -26.858 78.519 27.449 1.00 51.53 194 PHE A CA 1
ATOM 1584 C C . PHE A 1 194 ? -26.353 78.759 26.022 1.00 51.53 194 PHE A C 1
ATOM 1586 O O . PHE A 1 194 ? -25.776 77.853 25.441 1.00 51.53 194 PHE A O 1
ATOM 1593 N N . LEU A 1 195 ? -26.646 79.924 25.429 1.00 51.38 195 LEU A N 1
ATOM 1594 C CA . LEU A 1 195 ? -25.827 80.595 24.393 1.00 51.38 195 LEU A CA 1
ATOM 1595 C C . LEU A 1 195 ? -26.501 81.899 23.910 1.00 51.38 195 LEU A C 1
ATOM 1597 O O . LEU A 1 195 ? -26.646 82.150 22.719 1.00 51.38 195 LEU A O 1
ATOM 1601 N N . LEU A 1 196 ? -26.913 82.755 24.847 1.00 55.72 196 LEU A N 1
ATOM 1602 C CA . LEU A 1 196 ? -27.229 84.162 24.572 1.00 55.72 196 LEU A CA 1
ATOM 1603 C C . LEU A 1 196 ? -26.804 85.008 25.777 1.00 55.72 196 LEU A C 1
ATOM 1605 O O . LEU A 1 196 ? -27.632 85.431 26.572 1.00 55.72 196 LEU A O 1
ATOM 1609 N N . ASN A 1 197 ? -25.495 85.187 25.943 1.00 47.66 197 ASN A N 1
ATOM 1610 C CA . ASN A 1 197 ? -24.905 86.386 26.540 1.00 47.66 197 ASN A CA 1
ATOM 1611 C C . ASN A 1 197 ? -23.384 86.265 26.467 1.00 47.66 197 ASN A C 1
ATOM 1613 O O . ASN A 1 197 ? -22.823 85.422 27.151 1.00 47.66 197 ASN A O 1
ATOM 1617 N N . ASP A 1 198 ? -22.761 87.039 25.577 1.00 50.28 198 ASP A N 1
ATOM 1618 C CA . ASP A 1 198 ? -21.436 87.652 25.778 1.00 50.28 198 ASP A CA 1
ATOM 1619 C C . ASP A 1 198 ? -20.964 88.304 24.474 1.00 50.28 198 ASP A C 1
ATOM 1621 O O . ASP A 1 198 ? -20.047 87.837 23.806 1.00 50.28 198 ASP A O 1
ATOM 1625 N N . LYS A 1 199 ? -21.617 89.407 24.088 1.00 50.50 199 LYS A N 1
ATOM 1626 C CA . LYS A 1 199 ? -20.992 90.473 23.286 1.00 50.50 199 LYS A CA 1
ATOM 1627 C C . LYS A 1 199 ? -21.586 91.822 23.685 1.00 50.50 199 LYS A C 1
ATOM 1629 O O . LYS A 1 199 ? -22.343 92.436 22.942 1.00 50.50 199 LYS A O 1
ATOM 1634 N N . ALA A 1 200 ? -21.231 92.269 24.883 1.00 50.16 200 ALA A N 1
ATOM 1635 C CA . ALA A 1 200 ? -21.302 93.665 25.292 1.00 50.16 200 ALA A CA 1
ATOM 1636 C C . ALA A 1 200 ? -20.063 93.976 26.145 1.00 50.16 200 ALA A C 1
ATOM 1638 O O . ALA A 1 200 ? -19.686 93.155 26.975 1.00 50.16 200 ALA A O 1
ATOM 1639 N N . ALA A 1 201 ? -19.483 95.167 25.946 1.00 51.19 201 ALA A N 1
ATOM 1640 C CA . ALA A 1 201 ? -18.234 95.688 26.527 1.00 51.19 201 ALA A CA 1
ATOM 1641 C C . ALA A 1 201 ? -16.972 95.197 25.770 1.00 51.19 201 ALA A C 1
ATOM 1643 O O . ALA A 1 201 ? -16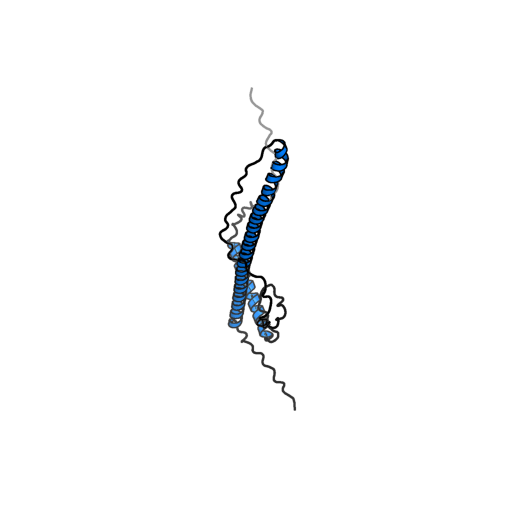.726 94.004 25.680 1.00 51.19 201 ALA A O 1
ATOM 1644 N N . LYS A 1 202 ? -16.127 96.032 25.155 1.00 50.22 202 LYS A N 1
ATOM 1645 C CA . LYS A 1 202 ? -15.720 97.419 25.425 1.00 50.22 202 LYS A CA 1
ATOM 1646 C C . LYS A 1 202 ? -15.276 98.113 24.123 1.00 50.22 202 LYS A C 1
ATOM 1648 O O . LYS A 1 202 ? -14.771 97.439 23.234 1.00 50.22 202 LYS A O 1
ATOM 1653 N N . GLN A 1 203 ? -15.529 99.426 24.109 1.00 42.59 203 GLN A N 1
ATOM 1654 C CA . GLN A 1 203 ? -14.755 100.552 23.551 1.00 42.59 203 GLN A CA 1
ATOM 1655 C C . GLN A 1 203 ? -13.616 100.247 22.576 1.00 42.59 203 GLN A C 1
ATOM 1657 O O . GLN A 1 203 ? -12.690 99.507 22.968 1.00 42.59 203 GLN A O 1
#

Radius of gyration: 44.38 Å; chains: 1; bounding box: 80×141×91 Å

Sequence (203 aa):
MTRQTASKRSWCPPPDQITYRELLRFEERLKQNATALRKRRRRYECKIKVFLLFLISTSAVLAWNVIDKQNSSRYVPHCNRALRSFNMALNMRLMSPSTPFSLFRRPAKAAKVASQQRQKAMSSLPPTTNPRGELVFSHRVDKSFRDGYDKYRAAFERKRTQALAAKNTSKMPQVNVNIPRQTAPHNRNESFSFLLNDKAAKQ

Organism: Wallemia mellicola (strain ATCC MYA-4683 / CBS 633.66) (NCBI:txid671144)

pLDDT: mean 70.68, std 18.78, range [36.75, 98.12]

Secondary structure (DSSP, 8-state):
----------------HHHHHHHHHHHHHHHHHHHHHHHHHHHHHHHHHHHHHHHHHHHHHHHHHHHHHHHHHHHHHHHHHHHGGGT-------------------------------------------TT-PPPPPTTS-HHHHHHHHHHHHHHHHHHHHHHHHHHHTTS---------PPP-----------S-------